Protein AF-A0A957WGX0-F1 (afdb_monomer)

pLDDT: mean 89.18, std 15.48, range [30.42, 98.88]

Secondary structure (DSSP, 8-state):
------B-TT--BHHHHHGGGGGGGGG-EEEEEEEEEEEEEEEEETTTEEEEEEEEEEEEEEEEE--S-EEEE-GGG-EEEEEEEEEEEEEEETTT--EEEEEEEEEEEEEETT----SEEEEEEEEEETTTEEEEEEEEEEEEESS--------S-B-TTSPBP--HHHHHHHHHHHHHHTTSTT---TT-TTHHHHHHTTT-EEEEEEEEEEETTTT-EEEE-HHHHHHSEEEEEEEEEEEEEEE-TTS-EEEEEEEEEEEEEEETTEEEEEEEEEEEEE-

Solvent-accessible surface area (backbone atoms only — not comparable to full-atom values): 15233 Å² total; per-residue (Å²): 136,81,84,83,80,72,53,57,103,80,76,49,58,57,75,74,60,41,66,77,46,56,80,58,38,74,66,51,43,43,33,44,20,78,71,49,24,41,40,40,37,66,41,86,36,98,83,83,47,67,45,79,47,74,47,61,22,24,39,40,39,43,28,41,85,54,52,82,72,46,79,44,80,57,68,94,78,38,61,35,37,33,29,32,34,34,36,41,36,42,31,25,35,62,95,76,62,48,81,74,47,55,39,40,38,36,42,32,40,55,44,64,82,81,69,98,78,62,82,50,45,44,31,35,42,37,42,43,39,85,90,43,41,37,39,34,22,22,41,35,28,37,75,44,79,24,67,77,87,80,67,87,44,69,42,65,37,22,40,90,81,73,44,76,53,75,54,60,95,77,40,46,66,59,53,57,49,48,66,60,34,80,76,45,98,87,54,58,46,69,60,28,52,48,52,53,59,58,59,67,47,62,73,47,49,42,62,32,20,39,37,40,43,30,21,23,86,56,85,35,46,68,51,62,40,76,66,39,62,72,62,47,19,67,79,44,45,38,41,39,37,37,44,29,42,32,29,42,84,86,68,52,76,49,50,36,41,37,39,47,33,43,37,33,30,41,42,96,78,29,35,36,33,27,39,42,36,36,52,24,36,61,111

Sequence (283 aa):
MSISQNVDRRGVSVISELDKFGPLAELAGKWVGTGNGWNVIAVPDANKTFNLEVHQFNETINVRMGATTVPNKGGPAGLQVTRALEYDLSVTQVGTGAGLHIENGMWLMIDDSGTPDSTETPIVRQSIVPHGNSVLLLGKAFIDAGPPKISKINTLPLDLKHQQITAAGYIQQYRDIAKRSVRKNGFPDVLNPNQTLVDALEGQTVTNTITLDVSTDNDGGIASIPFIDKHADVVSFASTFWIETVTDSQGSQKQQLQYSQLTLILFDNVFWPHVDVNTLVKQ

Radius of gyration: 20.18 Å; Cα contacts (8 Å, |Δi|>4): 682; chains: 1; bounding box: 63×49×51 Å

Foldseek 3Di:
DDDDQPDPPPRDRPVVLLVLLPLCSLVAFKWKFAQFKKKWFWDQDPVRATDTDIATKIKMKHKAWDASWDWDQPDVLGIKTKGKIKMKMWIAGHPPRHTDWIKIWIKIFICPPDDPDDLWTKIWTWMDTPQFKTKIWIDTKHKDFWDDDQDFDAQAKAFPVRHGDPDCSRCVNLVVVQVVQVPDDNGANSGTNSVSVVVVCPQKTWGMKMKDWIKCVVVMDMDGDPVCCVAWPFPMKIKIKIWTFIQHNVRDTFTKIKMKMWTWIDHPRMTGTMIMIGIITGD

Structure (mmCIF, N/CA/C/O backbone):
data_AF-A0A957WGX0-F1
#
_entry.id   AF-A0A957WGX0-F1
#
loop_
_atom_site.group_PDB
_atom_site.id
_atom_site.type_symbol
_atom_site.label_atom_id
_atom_site.label_alt_id
_atom_site.label_comp_id
_atom_site.label_asym_id
_atom_site.label_entity_id
_atom_site.label_seq_id
_atom_site.pdbx_PDB_ins_code
_atom_site.Cartn_x
_atom_site.Cartn_y
_atom_site.Cartn_z
_atom_site.occupancy
_atom_site.B_iso_or_equiv
_atom_site.auth_seq_id
_atom_site.auth_comp_id
_atom_site.auth_asym_id
_atom_site.auth_atom_id
_atom_site.pdbx_PDB_model_num
ATOM 1 N N . MET A 1 1 ? -29.996 26.313 13.201 1.00 31.94 1 MET A N 1
ATOM 2 C CA . MET A 1 1 ? -30.983 25.756 12.254 1.00 31.94 1 MET A CA 1
ATOM 3 C C . MET A 1 1 ? -30.313 24.637 11.477 1.00 31.94 1 MET A C 1
ATOM 5 O O . MET A 1 1 ? -29.279 24.886 10.883 1.00 31.94 1 MET A O 1
ATOM 9 N N . SER A 1 2 ? -30.912 23.447 11.567 1.00 30.42 2 SER A N 1
ATOM 10 C CA . SER A 1 2 ? -30.748 22.219 10.772 1.00 30.42 2 SER A CA 1
ATOM 11 C C . SER A 1 2 ? -29.346 21.637 10.531 1.00 30.42 2 SER A C 1
ATOM 13 O O . SER A 1 2 ? -28.649 22.003 9.593 1.00 30.42 2 SER A O 1
ATOM 15 N N . ILE A 1 3 ? -29.030 20.611 11.326 1.00 34.47 3 ILE A N 1
ATOM 16 C CA . ILE A 1 3 ? -28.081 19.533 11.016 1.00 34.47 3 ILE A CA 1
ATOM 17 C C . ILE A 1 3 ? -28.637 18.778 9.796 1.00 34.47 3 ILE A C 1
ATOM 19 O O . ILE A 1 3 ? -29.781 18.321 9.839 1.00 34.47 3 ILE A O 1
ATOM 23 N N . SER A 1 4 ? -27.885 18.681 8.697 1.00 34.38 4 SER A N 1
ATOM 24 C CA . SER A 1 4 ? -28.295 17.884 7.534 1.00 34.38 4 SER A CA 1
ATOM 25 C C . SER A 1 4 ? -28.296 16.402 7.910 1.00 34.38 4 SER A C 1
ATOM 27 O O . SER A 1 4 ? -27.251 15.837 8.230 1.00 34.38 4 SER A O 1
ATOM 29 N N . GLN A 1 5 ? -29.470 15.778 7.901 1.00 39.62 5 GLN A N 1
ATOM 30 C CA . GLN A 1 5 ? -29.610 14.348 8.146 1.00 39.62 5 GLN A CA 1
ATOM 31 C C . GLN A 1 5 ? -29.070 13.562 6.943 1.00 39.62 5 GLN A C 1
ATOM 33 O O . GLN A 1 5 ? -29.549 13.723 5.822 1.00 39.62 5 GLN A O 1
ATOM 38 N N . ASN A 1 6 ? -28.074 12.710 7.194 1.00 43.81 6 ASN A N 1
ATOM 39 C CA . ASN A 1 6 ? -27.542 11.731 6.247 1.00 43.81 6 ASN A CA 1
ATOM 40 C C . ASN A 1 6 ? -28.565 10.604 6.050 1.00 43.81 6 ASN A C 1
ATOM 42 O O . ASN A 1 6 ? -28.602 9.651 6.828 1.00 43.81 6 ASN A O 1
ATOM 46 N N . VAL A 1 7 ? -29.411 10.728 5.031 1.00 36.22 7 VAL A N 1
ATOM 47 C CA . VAL A 1 7 ? -30.411 9.719 4.668 1.00 36.22 7 VAL A CA 1
ATOM 48 C C . VAL A 1 7 ? -30.344 9.508 3.153 1.00 36.22 7 VAL A C 1
ATOM 50 O O . VAL A 1 7 ? -30.463 10.467 2.392 1.00 36.22 7 VAL A O 1
ATOM 53 N N . ASP A 1 8 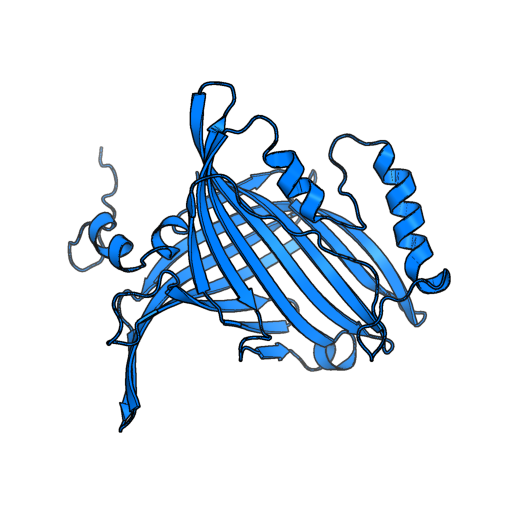? -30.126 8.264 2.705 1.00 47.03 8 ASP A N 1
ATOM 54 C CA . ASP A 1 8 ? -30.277 7.875 1.289 1.00 47.03 8 ASP A CA 1
ATOM 55 C C . ASP A 1 8 ? -31.735 8.122 0.843 1.00 47.03 8 ASP A C 1
ATOM 57 O O . ASP A 1 8 ? -32.651 8.183 1.665 1.00 47.03 8 ASP A O 1
ATOM 61 N N . ARG A 1 9 ? -31.982 8.192 -0.469 1.00 39.06 9 ARG A N 1
ATOM 62 C CA . ARG A 1 9 ? -33.273 8.354 -1.167 1.00 39.06 9 ARG A CA 1
ATOM 63 C C . ARG A 1 9 ? -34.407 7.420 -0.696 1.00 39.06 9 ARG A C 1
ATOM 65 O O . ARG A 1 9 ? -35.529 7.558 -1.171 1.00 39.06 9 ARG A O 1
ATOM 72 N N . ARG A 1 10 ? -34.135 6.475 0.209 1.00 48.44 10 ARG A N 1
ATOM 73 C CA . ARG A 1 10 ? -35.064 5.488 0.781 1.00 48.44 10 ARG A CA 1
ATOM 74 C C . ARG A 1 10 ? -35.376 5.676 2.272 1.00 48.44 10 ARG A C 1
ATOM 76 O O . ARG A 1 10 ? -36.102 4.859 2.824 1.00 48.44 10 ARG A O 1
ATOM 83 N N . GLY A 1 11 ? -34.880 6.721 2.937 1.00 36.72 11 GLY A N 1
ATOM 84 C CA . GLY A 1 11 ? -35.316 7.030 4.309 1.00 36.72 11 GLY A CA 1
ATOM 85 C C . GLY A 1 11 ? -34.631 6.227 5.427 1.00 36.72 11 GLY A C 1
ATOM 86 O O . GLY A 1 11 ? -35.077 6.288 6.568 1.00 36.72 11 GLY A O 1
ATOM 87 N N . VAL A 1 12 ? -33.571 5.468 5.125 1.00 45.25 12 VAL A N 1
ATOM 88 C CA . VAL A 1 12 ? -32.873 4.602 6.092 1.00 45.25 12 VAL A CA 1
ATOM 89 C C . VAL A 1 12 ? -31.652 5.322 6.674 1.00 45.25 12 VAL A C 1
ATOM 91 O O . VAL A 1 12 ? -30.877 5.936 5.939 1.00 45.25 12 VAL A O 1
ATOM 94 N N . SER A 1 13 ? -31.483 5.242 7.998 1.00 45.47 13 SER A N 1
ATOM 95 C CA . SER A 1 13 ? -30.284 5.710 8.704 1.00 45.47 13 SER A CA 1
ATOM 96 C C . SER A 1 13 ? -29.040 5.024 8.132 1.00 45.47 13 SER A C 1
ATOM 98 O O . SER A 1 13 ? -28.950 3.795 8.155 1.00 45.47 13 SER A O 1
ATOM 100 N N . VAL A 1 14 ? -28.071 5.815 7.659 1.00 50.47 14 VAL A N 1
ATOM 101 C CA . VAL A 1 14 ? -26.783 5.357 7.095 1.00 50.47 14 VAL A CA 1
ATOM 102 C C . VAL A 1 14 ? -26.050 4.360 8.007 1.00 50.47 14 VAL A C 1
ATOM 104 O O . VAL A 1 14 ? -25.378 3.460 7.512 1.00 50.47 14 VAL A O 1
ATOM 107 N N . ILE A 1 15 ? -26.255 4.457 9.323 1.00 52.50 15 ILE A N 1
ATOM 108 C CA . ILE A 1 15 ? -25.626 3.590 10.328 1.00 52.50 15 ILE A CA 1
ATOM 109 C C . ILE A 1 15 ? -26.131 2.134 10.225 1.00 52.50 15 ILE A C 1
ATOM 111 O O . ILE A 1 15 ? -25.374 1.222 10.500 1.00 52.50 15 ILE A O 1
ATOM 115 N N . SER A 1 16 ? -27.357 1.886 9.742 1.00 61.84 16 SER A N 1
ATOM 116 C CA . SER A 1 16 ? -27.918 0.518 9.634 1.00 61.84 16 SER A CA 1
ATOM 117 C C . SER A 1 16 ? -27.568 -0.239 8.343 1.00 61.84 16 SER A C 1
ATOM 119 O O . SER A 1 16 ? -27.762 -1.451 8.261 1.00 61.84 16 SER A O 1
ATOM 121 N N . GLU A 1 17 ? -27.070 0.454 7.314 1.00 75.56 17 GLU A N 1
ATOM 122 C CA . GLU A 1 17 ? -26.660 -0.175 6.048 1.00 75.56 17 GLU A CA 1
ATOM 123 C C . GLU A 1 17 ? -25.155 -0.457 6.000 1.00 75.56 17 GLU A C 1
ATOM 125 O O . GLU A 1 17 ? -24.743 -1.422 5.355 1.00 75.56 17 GLU A O 1
ATOM 130 N N . LEU A 1 18 ? -24.343 0.340 6.703 1.00 82.00 18 LEU A N 1
ATOM 131 C CA . LEU A 1 18 ? -22.891 0.169 6.748 1.00 82.00 18 LEU A CA 1
ATOM 132 C C . LEU A 1 18 ? -22.476 -1.120 7.480 1.00 82.00 18 LEU A C 1
ATOM 134 O O . LEU A 1 18 ? -21.527 -1.771 7.058 1.00 82.00 18 LEU A O 1
ATOM 138 N N . ASP A 1 19 ? -23.245 -1.558 8.481 1.00 81.56 19 ASP A N 1
ATOM 139 C CA . ASP A 1 19 ? -23.015 -2.820 9.206 1.00 81.56 19 ASP A CA 1
ATOM 140 C C . ASP A 1 19 ? -22.990 -4.048 8.278 1.00 81.56 19 ASP A C 1
ATOM 142 O O . ASP A 1 19 ? -22.371 -5.069 8.574 1.00 81.56 19 ASP A O 1
ATOM 146 N N . LYS A 1 20 ? -23.627 -3.954 7.103 1.00 82.50 20 LYS A N 1
ATOM 147 C CA . LYS A 1 20 ? -23.641 -5.030 6.102 1.00 82.50 20 LYS A CA 1
ATOM 148 C C . LYS A 1 20 ? -22.310 -5.193 5.371 1.00 82.50 20 LYS A C 1
ATOM 150 O O . LYS A 1 20 ? -22.170 -6.158 4.628 1.00 82.50 20 LYS A O 1
ATOM 155 N N . PHE A 1 21 ? -21.367 -4.264 5.526 1.00 88.06 21 PHE A N 1
ATOM 156 C CA . PHE A 1 21 ? -20.049 -4.299 4.885 1.00 88.06 21 PHE A CA 1
ATOM 157 C C . PHE A 1 21 ? -19.005 -5.063 5.711 1.00 88.06 21 PHE A C 1
ATOM 159 O O . PHE A 1 21 ? -17.835 -5.096 5.326 1.00 88.06 21 PHE A O 1
ATOM 166 N N . GLY A 1 22 ? -19.410 -5.680 6.829 1.00 87.31 22 GLY A N 1
ATOM 167 C CA . GLY A 1 22 ? -18.510 -6.470 7.665 1.00 87.31 22 GLY A CA 1
ATOM 168 C C . GLY A 1 22 ? -17.277 -5.653 8.078 1.00 87.31 22 GLY A C 1
ATOM 169 O O . GLY A 1 22 ? -17.414 -4.468 8.382 1.00 87.31 22 GLY A O 1
ATOM 170 N N . PRO A 1 23 ? -16.063 -6.228 8.034 1.00 90.19 23 PRO A N 1
ATOM 171 C CA . PRO A 1 23 ? -14.840 -5.502 8.380 1.00 90.19 23 PRO A CA 1
ATOM 172 C C . PRO A 1 23 ? -14.550 -4.261 7.514 1.00 90.19 23 PRO A C 1
ATOM 174 O O . PRO A 1 23 ? -13.867 -3.351 7.977 1.00 90.19 23 PRO A O 1
ATOM 177 N N . LEU A 1 24 ? -15.074 -4.175 6.280 1.00 92.50 24 LEU A N 1
ATOM 178 C CA . LEU A 1 24 ? -14.883 -2.982 5.441 1.00 92.50 24 LEU A CA 1
ATOM 179 C C . LEU A 1 24 ? -15.631 -1.759 5.982 1.00 92.50 24 LEU A C 1
ATOM 181 O O . LEU A 1 24 ? -15.242 -0.638 5.663 1.00 92.50 24 LEU A O 1
ATOM 185 N N . ALA A 1 25 ? -16.668 -1.949 6.804 1.00 92.44 25 ALA A N 1
ATOM 186 C CA . ALA A 1 25 ? -17.442 -0.861 7.399 1.00 92.44 25 ALA A CA 1
ATOM 187 C C . ALA A 1 25 ? -16.546 0.190 8.078 1.00 92.44 25 ALA A C 1
ATOM 189 O O . ALA A 1 25 ? -16.764 1.392 7.916 1.00 92.44 25 ALA A O 1
ATOM 190 N N . GLU A 1 26 ? -15.492 -0.254 8.769 1.00 93.94 26 GLU A N 1
ATOM 191 C CA . GLU A 1 26 ? -14.591 0.633 9.509 1.00 93.94 26 GLU A CA 1
ATOM 192 C C . GLU A 1 26 ? -13.732 1.529 8.614 1.00 93.94 26 GLU A C 1
ATOM 194 O O . GLU A 1 26 ? -13.335 2.621 9.035 1.00 93.94 26 GLU A O 1
ATOM 199 N N . LEU A 1 27 ? -13.511 1.135 7.355 1.00 96.75 27 LEU A N 1
ATOM 200 C CA . LEU A 1 27 ? -12.770 1.936 6.385 1.00 96.75 27 LEU A CA 1
ATOM 201 C C . LEU A 1 27 ? -13.550 3.192 5.959 1.00 96.75 27 LEU A C 1
ATOM 203 O O . LEU A 1 27 ? -12.939 4.176 5.542 1.00 96.75 27 LEU A O 1
ATOM 207 N N . ALA A 1 28 ? -14.883 3.194 6.073 1.00 96.44 28 ALA A N 1
ATOM 208 C CA . ALA A 1 28 ? -15.715 4.326 5.674 1.00 96.44 28 ALA A CA 1
ATOM 209 C C . ALA A 1 28 ? -15.414 5.585 6.503 1.00 96.44 28 ALA A C 1
ATOM 211 O O . ALA A 1 28 ? -15.320 5.538 7.732 1.00 96.44 28 ALA A O 1
ATOM 212 N N . GLY A 1 29 ? -15.316 6.732 5.832 1.00 97.25 29 GLY A N 1
ATOM 213 C CA . GLY A 1 29 ? -14.999 8.021 6.438 1.00 97.25 29 GLY A CA 1
ATOM 214 C C . GLY A 1 29 ? -13.871 8.750 5.715 1.00 97.25 29 GLY A C 1
ATOM 215 O O . GLY A 1 29 ? -13.469 8.390 4.609 1.00 97.25 29 GLY A O 1
ATOM 216 N N . LYS A 1 30 ? -13.373 9.811 6.350 1.00 98.50 30 LYS A N 1
ATOM 217 C CA . LYS A 1 30 ? -12.242 10.595 5.858 1.00 98.50 30 LYS A CA 1
ATOM 218 C C . LYS A 1 30 ? -11.005 10.287 6.691 1.00 98.50 30 LYS A C 1
ATOM 220 O O . LYS A 1 30 ? -11.029 10.450 7.909 1.00 98.50 30 LYS A O 1
ATOM 225 N N . TRP A 1 31 ? -9.924 9.916 6.023 1.00 98.75 31 TRP A N 1
ATOM 226 C CA . TRP A 1 31 ? -8.622 9.645 6.622 1.00 98.75 31 TRP A CA 1
ATOM 227 C C . TRP A 1 31 ? -7.626 10.695 6.161 1.00 98.75 31 TRP A C 1
ATOM 229 O O . TRP A 1 31 ? -7.556 11.003 4.971 1.00 98.75 31 TRP A O 1
ATOM 239 N N . VAL A 1 32 ? -6.868 11.263 7.097 1.00 98.62 32 VAL A N 1
ATOM 240 C CA . VAL A 1 32 ? -5.870 12.298 6.800 1.00 98.62 32 VAL A CA 1
ATOM 241 C C . VAL A 1 32 ? -4.531 11.909 7.413 1.00 98.62 32 VAL A C 1
ATOM 243 O O . VAL A 1 32 ? -4.450 11.638 8.611 1.00 98.62 32 VAL A O 1
ATOM 246 N N . GLY A 1 33 ? -3.486 11.898 6.588 1.00 97.44 33 GLY A N 1
ATOM 247 C CA . GLY A 1 33 ? -2.091 11.755 6.998 1.00 97.44 33 GLY A CA 1
ATOM 248 C C . GLY A 1 33 ? -1.319 13.024 6.651 1.00 97.44 33 GLY A C 1
ATOM 249 O O . GLY A 1 33 ? -1.294 13.436 5.492 1.00 97.44 33 GLY A O 1
ATOM 250 N N . THR A 1 34 ? -0.674 13.642 7.641 1.00 95.31 34 THR A N 1
ATOM 251 C CA . THR A 1 34 ? 0.076 14.894 7.458 1.00 95.31 34 THR A CA 1
ATOM 252 C C . THR A 1 34 ? 1.531 14.671 7.841 1.00 95.31 34 THR A C 1
ATOM 254 O O . THR A 1 34 ? 1.850 14.583 9.022 1.00 95.31 34 THR A O 1
ATOM 257 N N . GLY A 1 35 ? 2.411 14.569 6.845 1.00 92.44 35 GLY A N 1
ATOM 258 C CA . GLY A 1 35 ? 3.847 14.366 7.040 1.00 92.44 35 GLY A CA 1
ATOM 259 C C . GLY A 1 35 ? 4.245 12.966 7.514 1.00 92.44 35 GLY A C 1
ATOM 260 O O . GLY A 1 35 ? 5.393 12.774 7.898 1.00 92.44 35 GLY A O 1
ATOM 261 N N . ASN A 1 36 ? 3.341 11.988 7.483 1.00 93.50 36 ASN A N 1
ATOM 262 C CA . ASN A 1 36 ? 3.639 10.610 7.896 1.00 93.50 36 ASN A CA 1
ATOM 263 C C . ASN A 1 36 ? 3.881 9.666 6.708 1.00 93.50 36 ASN A C 1
ATOM 265 O O . ASN A 1 36 ? 4.375 8.560 6.911 1.00 93.50 36 ASN A O 1
ATOM 269 N N . GLY A 1 37 ? 3.520 10.092 5.493 1.00 96.25 37 GLY A N 1
ATOM 270 C CA . GLY A 1 37 ? 3.610 9.278 4.289 1.00 96.25 37 GLY A CA 1
ATOM 271 C C . GLY A 1 37 ? 5.007 9.299 3.688 1.00 96.25 37 GLY A C 1
ATOM 272 O O . GLY A 1 37 ? 5.615 10.370 3.588 1.00 96.25 37 GLY A O 1
ATOM 273 N N . TRP A 1 38 ? 5.491 8.131 3.272 1.00 95.88 38 TRP A N 1
ATOM 274 C CA . TRP A 1 38 ? 6.784 7.954 2.622 1.00 95.88 38 TRP A CA 1
ATOM 275 C C . TRP A 1 38 ? 6.684 7.054 1.399 1.00 95.88 38 TRP A C 1
ATOM 277 O O . TRP A 1 38 ? 6.098 5.979 1.455 1.00 95.88 38 TRP A O 1
ATOM 287 N N . ASN A 1 39 ? 7.322 7.506 0.325 1.00 95.06 39 ASN A N 1
ATOM 288 C CA . ASN A 1 39 ? 7.471 6.816 -0.949 1.00 95.06 39 ASN A CA 1
ATOM 289 C C . ASN A 1 39 ? 8.960 6.528 -1.164 1.00 95.06 39 ASN A C 1
ATOM 291 O O . ASN A 1 39 ? 9.784 7.435 -1.011 1.00 95.06 39 ASN A O 1
ATOM 295 N N . VAL A 1 40 ? 9.313 5.286 -1.496 1.00 96.81 40 VAL A N 1
ATOM 296 C CA . VAL A 1 40 ? 10.656 4.889 -1.942 1.00 96.81 40 VAL A CA 1
ATOM 297 C C . VAL A 1 40 ? 10.528 4.239 -3.311 1.00 96.81 40 VAL A C 1
ATOM 299 O O . VAL A 1 40 ? 9.889 3.192 -3.438 1.00 96.81 40 VAL A O 1
ATOM 302 N N . ILE A 1 41 ? 11.138 4.844 -4.329 1.00 96.19 41 ILE A N 1
ATOM 303 C CA . ILE A 1 41 ? 11.010 4.408 -5.721 1.00 96.19 41 ILE A CA 1
ATOM 304 C C . ILE A 1 41 ? 12.340 4.512 -6.466 1.00 96.19 41 ILE A C 1
ATOM 306 O O . ILE A 1 41 ? 13.057 5.502 -6.353 1.00 96.19 41 ILE A O 1
ATOM 310 N N . ALA A 1 42 ? 12.664 3.498 -7.263 1.00 96.19 42 ALA A N 1
ATOM 311 C CA . ALA A 1 42 ? 13.679 3.609 -8.302 1.00 96.19 42 ALA A CA 1
ATOM 312 C C . ALA A 1 42 ? 12.986 3.912 -9.635 1.00 96.19 42 ALA A C 1
ATOM 314 O O . ALA A 1 42 ? 12.176 3.112 -10.099 1.00 96.19 42 ALA A O 1
ATOM 315 N N . VAL A 1 43 ? 13.302 5.053 -10.248 1.00 94.38 43 VAL A N 1
ATOM 316 C CA . VAL A 1 43 ? 12.753 5.444 -11.554 1.00 94.38 43 VAL A CA 1
ATOM 317 C C . VAL A 1 43 ? 13.788 5.235 -12.664 1.00 94.38 43 VAL A C 1
ATOM 319 O O . VAL A 1 43 ? 14.974 5.485 -12.422 1.00 94.38 43 VAL A O 1
ATOM 322 N N . PRO A 1 44 ? 13.383 4.806 -13.875 1.00 91.62 44 PRO A N 1
ATOM 323 C CA . PRO A 1 44 ? 14.291 4.705 -15.014 1.00 91.62 44 PRO A CA 1
ATOM 324 C C . PRO A 1 44 ? 14.933 6.055 -15.353 1.00 91.62 44 PRO A C 1
ATOM 326 O O . PRO A 1 44 ? 14.259 7.085 -15.386 1.00 91.62 44 PRO A O 1
ATOM 329 N N . ASP A 1 45 ? 16.230 6.046 -15.655 1.00 87.81 45 ASP A N 1
ATOM 330 C CA . ASP A 1 45 ? 16.985 7.221 -16.098 1.00 87.81 45 ASP A CA 1
ATOM 331 C C . ASP A 1 45 ? 17.425 7.077 -17.568 1.00 87.81 45 ASP A C 1
ATOM 333 O O . ASP A 1 45 ? 17.619 5.973 -18.085 1.00 87.81 45 ASP A O 1
ATOM 337 N N . ALA A 1 46 ? 17.623 8.204 -18.256 1.00 78.06 46 ALA A N 1
ATOM 338 C CA . ALA A 1 46 ? 17.901 8.282 -19.693 1.00 78.06 46 ALA A CA 1
ATOM 339 C C . ALA A 1 46 ? 19.148 7.490 -20.136 1.00 78.06 46 ALA A C 1
ATOM 341 O O . ALA A 1 46 ? 19.266 7.116 -21.303 1.00 78.06 46 ALA A O 1
ATOM 342 N N . ASN A 1 47 ? 20.068 7.202 -19.211 1.00 77.38 47 ASN A N 1
ATOM 343 C CA . ASN A 1 47 ? 21.298 6.454 -19.464 1.00 77.38 47 ASN A CA 1
ATOM 344 C C . ASN A 1 47 ? 21.174 4.937 -19.211 1.00 77.38 47 ASN A C 1
ATOM 346 O O . ASN A 1 47 ? 22.202 4.271 -19.084 1.00 77.38 47 ASN A O 1
ATOM 350 N N . LYS A 1 48 ? 19.948 4.382 -19.153 1.00 65.75 48 LYS A N 1
ATOM 351 C CA . LYS A 1 48 ? 19.678 2.976 -18.761 1.00 65.75 48 LYS A CA 1
ATOM 352 C C . LYS A 1 48 ? 20.218 2.645 -17.367 1.00 65.75 48 LYS A C 1
ATOM 354 O O . LYS A 1 48 ? 20.793 1.588 -17.107 1.00 65.75 48 LYS A O 1
ATOM 359 N N . THR A 1 49 ? 20.113 3.641 -16.501 1.00 84.50 49 THR A N 1
ATOM 360 C CA . THR A 1 49 ? 20.369 3.572 -15.067 1.00 84.50 49 THR A CA 1
ATOM 361 C C . THR A 1 49 ? 19.043 3.796 -14.346 1.00 84.50 49 THR A C 1
ATOM 363 O O . THR A 1 49 ? 17.981 3.824 -14.964 1.00 84.50 49 THR A O 1
ATOM 366 N N . PHE A 1 50 ? 19.094 3.978 -13.032 1.00 94.44 50 PHE A N 1
ATOM 367 C CA . PHE A 1 50 ? 17.940 4.374 -12.241 1.00 94.44 50 PHE A CA 1
ATOM 368 C C . PHE A 1 50 ? 18.314 5.539 -11.331 1.00 94.44 50 PHE A C 1
ATOM 370 O O . PHE A 1 50 ? 19.482 5.690 -10.959 1.00 94.44 50 PHE A O 1
ATOM 377 N N . ASN A 1 51 ? 17.314 6.312 -10.929 1.00 94.25 51 ASN A N 1
ATOM 378 C CA . ASN A 1 51 ? 17.422 7.281 -9.849 1.00 94.25 51 ASN A CA 1
ATOM 379 C C . ASN A 1 51 ? 16.564 6.804 -8.680 1.00 94.25 51 ASN A C 1
ATOM 381 O O . ASN A 1 51 ? 15.380 6.527 -8.850 1.00 94.25 51 ASN A O 1
ATOM 385 N N . LEU A 1 52 ? 17.170 6.673 -7.500 1.00 95.06 52 LEU A N 1
ATOM 386 C CA . LEU A 1 52 ? 16.440 6.379 -6.275 1.00 95.06 52 LEU A CA 1
ATOM 387 C C . LEU A 1 52 ? 15.873 7.674 -5.703 1.00 95.06 52 LEU A C 1
ATOM 389 O O . LEU A 1 52 ? 16.621 8.563 -5.283 1.00 95.06 52 LEU A O 1
ATOM 393 N N . GLU A 1 53 ? 14.555 7.744 -5.632 1.00 93.75 53 GLU A N 1
ATOM 394 C CA . GLU A 1 53 ? 13.823 8.852 -5.052 1.00 93.75 53 GLU A CA 1
ATOM 395 C C . GLU A 1 53 ? 13.154 8.422 -3.745 1.00 93.75 53 GLU A C 1
ATOM 397 O O . GLU A 1 53 ? 12.674 7.295 -3.601 1.00 93.75 53 GLU A O 1
ATOM 402 N N . VAL A 1 54 ? 13.170 9.328 -2.764 1.00 93.50 54 VAL A N 1
ATOM 403 C CA . VAL A 1 54 ? 12.523 9.137 -1.464 1.00 93.50 54 VAL A CA 1
ATOM 404 C C . VAL A 1 54 ? 11.771 10.408 -1.117 1.00 93.50 54 VAL A C 1
ATOM 406 O O . VAL A 1 54 ? 12.395 11.446 -0.875 1.00 93.50 54 VAL A O 1
ATOM 409 N N . HIS A 1 55 ? 10.444 10.328 -1.088 1.00 91.94 55 HIS A N 1
ATOM 410 C CA . HIS A 1 55 ? 9.577 11.493 -0.922 1.00 91.94 55 HIS A CA 1
ATOM 411 C C . HIS A 1 55 ? 8.688 11.350 0.304 1.00 91.94 55 HIS A C 1
ATOM 413 O O . HIS A 1 55 ? 8.082 10.306 0.523 1.00 91.94 55 HIS A O 1
ATOM 419 N N . GLN A 1 56 ? 8.589 12.430 1.076 1.00 93.94 56 GLN A N 1
ATOM 420 C CA . GLN A 1 56 ? 7.600 12.565 2.139 1.00 93.94 56 GLN A CA 1
ATOM 421 C C . GLN A 1 56 ? 6.346 13.239 1.582 1.00 93.94 56 GLN A C 1
ATOM 423 O O . GLN A 1 56 ? 6.453 14.223 0.838 1.00 93.94 56 GLN A O 1
ATOM 428 N N . PHE A 1 57 ? 5.167 12.775 1.983 1.00 96.12 57 PHE A N 1
ATOM 429 C CA . PHE A 1 57 ? 3.907 13.311 1.478 1.00 96.12 57 PHE A CA 1
ATOM 430 C C . PHE A 1 57 ? 2.817 13.454 2.549 1.00 96.12 57 PHE A C 1
ATOM 432 O O . PHE A 1 57 ? 2.857 12.844 3.620 1.00 96.12 57 PHE A O 1
ATOM 439 N N . ASN A 1 58 ? 1.835 14.304 2.242 1.00 97.94 58 ASN A N 1
ATOM 440 C CA . ASN A 1 58 ? 0.535 14.328 2.905 1.00 97.94 58 ASN A CA 1
ATOM 441 C C . ASN A 1 58 ? -0.476 13.581 2.043 1.00 97.94 58 ASN A C 1
ATOM 443 O O . ASN A 1 58 ? -0.395 13.623 0.815 1.00 97.94 58 ASN A O 1
ATOM 447 N N . GLU A 1 59 ? -1.476 12.988 2.676 1.00 98.38 59 GLU A N 1
ATOM 448 C CA . GLU A 1 59 ? -2.506 12.220 1.996 1.00 98.38 59 GLU A CA 1
ATOM 449 C C . GLU A 1 59 ? -3.877 12.456 2.621 1.00 98.38 59 GLU A C 1
ATOM 451 O O . GLU A 1 59 ? -4.023 12.646 3.831 1.00 98.38 59 GLU A O 1
ATOM 456 N N . THR A 1 60 ? -4.901 12.444 1.779 1.00 98.69 60 THR A N 1
ATOM 457 C CA . THR A 1 60 ? -6.296 12.355 2.204 1.00 98.69 60 THR A CA 1
ATOM 458 C C . THR A 1 60 ? -6.960 11.237 1.428 1.00 98.69 60 THR A C 1
ATOM 460 O O . THR A 1 60 ? -6.859 11.225 0.205 1.00 98.69 60 THR A O 1
ATOM 463 N N . ILE A 1 61 ? -7.655 10.347 2.134 1.00 98.75 61 ILE A N 1
ATOM 464 C CA . ILE A 1 61 ? -8.471 9.276 1.559 1.00 98.75 61 ILE A CA 1
ATOM 465 C C . ILE A 1 61 ? -9.912 9.510 2.009 1.00 98.75 61 ILE A C 1
ATOM 467 O O . ILE A 1 61 ? -10.191 9.562 3.209 1.00 98.75 61 ILE A O 1
ATOM 471 N N . ASN A 1 62 ? -10.832 9.656 1.062 1.00 98.62 62 ASN A N 1
ATOM 472 C CA . ASN A 1 62 ? -12.262 9.711 1.336 1.00 98.62 62 ASN A CA 1
ATOM 473 C C . ASN A 1 62 ? -12.883 8.384 0.929 1.00 98.62 62 ASN A C 1
ATOM 475 O O . ASN A 1 62 ? -12.772 7.983 -0.224 1.00 98.62 62 ASN A O 1
ATOM 479 N N . VAL A 1 63 ? -13.565 7.727 1.861 1.00 98.31 63 VAL A N 1
ATOM 480 C CA . VAL A 1 63 ? -14.246 6.452 1.636 1.00 98.31 63 VAL A CA 1
ATOM 481 C C . VAL A 1 63 ? -15.718 6.628 1.966 1.00 98.31 63 VAL A C 1
ATOM 483 O O . VAL A 1 63 ? -16.082 7.042 3.068 1.00 98.31 63 VAL A O 1
ATOM 486 N N . ARG A 1 64 ? -16.583 6.320 1.006 1.00 95.31 64 ARG A N 1
ATOM 487 C CA . ARG A 1 64 ? -18.035 6.476 1.124 1.00 95.31 64 ARG A CA 1
ATOM 488 C C . ARG A 1 64 ? -18.739 5.202 0.695 1.00 95.31 64 ARG A C 1
ATOM 490 O O . ARG A 1 64 ? -18.227 4.429 -0.111 1.00 95.31 64 ARG A O 1
ATOM 497 N N . MET A 1 65 ? -19.945 4.999 1.211 1.00 91.81 65 MET A N 1
ATOM 498 C CA . MET A 1 65 ? -20.785 3.910 0.728 1.00 91.81 65 MET A CA 1
ATOM 499 C C . MET A 1 65 ? -21.096 4.112 -0.755 1.00 91.81 65 MET A C 1
ATOM 501 O O . MET A 1 65 ? -21.570 5.177 -1.149 1.00 91.81 65 MET A O 1
ATOM 505 N N . GLY A 1 66 ? -20.835 3.076 -1.546 1.00 89.19 66 GLY A N 1
ATOM 506 C CA . GLY A 1 66 ? -21.321 2.937 -2.909 1.00 89.19 66 GLY A CA 1
ATOM 507 C C . GLY A 1 66 ? -22.557 2.039 -2.924 1.00 89.19 66 GLY A C 1
ATOM 508 O O . GLY A 1 66 ? -23.561 2.304 -2.258 1.00 89.19 66 GLY A O 1
ATOM 509 N N . ALA A 1 67 ? -22.494 0.947 -3.681 1.00 84.00 67 ALA A N 1
ATOM 510 C CA . ALA A 1 67 ? -23.603 0.009 -3.810 1.00 84.00 67 ALA A CA 1
ATOM 511 C C . ALA A 1 67 ? -23.667 -0.991 -2.639 1.00 84.00 67 ALA A C 1
ATOM 513 O O . ALA A 1 67 ? -22.694 -1.673 -2.337 1.00 84.00 67 ALA A O 1
ATOM 514 N N . THR A 1 68 ? -24.833 -1.139 -2.006 1.00 79.38 68 THR A N 1
ATOM 515 C CA . THR A 1 68 ? -25.000 -2.005 -0.820 1.00 79.38 68 THR A CA 1
ATOM 516 C C . THR A 1 68 ? -25.371 -3.456 -1.140 1.00 79.38 68 THR A C 1
ATOM 518 O O . THR A 1 68 ? -25.331 -4.310 -0.257 1.00 79.38 68 THR A O 1
ATOM 521 N N . THR A 1 69 ? -25.777 -3.761 -2.375 1.00 83.94 69 THR A N 1
ATOM 522 C CA . THR A 1 69 ? -26.093 -5.120 -2.850 1.00 83.94 69 THR A CA 1
ATOM 523 C C . THR A 1 69 ? -26.055 -5.135 -4.375 1.00 83.94 69 THR A C 1
ATOM 525 O O . THR A 1 69 ? -26.956 -4.599 -5.022 1.00 83.94 69 THR A O 1
ATOM 528 N N . VAL A 1 70 ? -25.032 -5.757 -4.957 1.00 86.38 70 VAL A N 1
ATOM 529 C CA . VAL A 1 70 ? -24.889 -5.922 -6.408 1.00 86.38 70 VAL A CA 1
ATOM 530 C C . VAL A 1 70 ? -24.826 -7.418 -6.735 1.00 86.38 70 VAL A C 1
ATOM 532 O O . VAL A 1 70 ? -23.841 -8.075 -6.407 1.00 86.38 70 VAL A O 1
ATOM 535 N N . PRO A 1 71 ? -25.886 -7.993 -7.329 1.00 88.06 71 PRO A N 1
ATOM 536 C CA . PRO A 1 71 ? -25.935 -9.418 -7.635 1.00 88.06 71 PRO A CA 1
ATOM 537 C C . PRO A 1 71 ? -25.175 -9.765 -8.926 1.00 88.06 71 PRO A C 1
ATOM 539 O O . 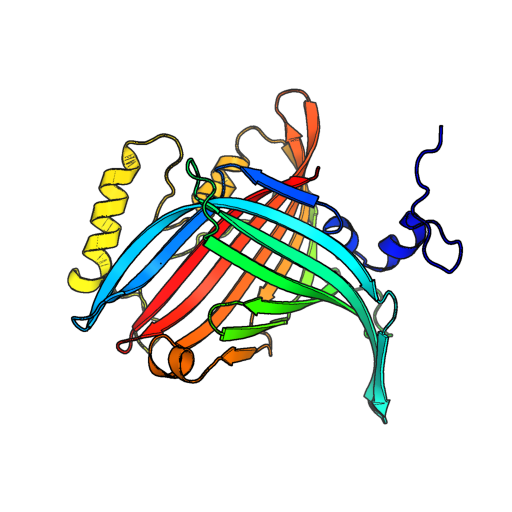PRO A 1 71 ? -25.559 -9.330 -10.013 1.00 88.06 71 PRO A O 1
ATOM 542 N N . ASN A 1 72 ? -24.182 -10.644 -8.820 1.00 86.81 72 ASN A N 1
ATOM 543 C CA . ASN A 1 72 ? -23.509 -11.320 -9.927 1.00 86.81 72 ASN A CA 1
ATOM 544 C C . ASN A 1 72 ? -24.201 -12.663 -10.209 1.00 86.81 72 ASN A C 1
ATOM 546 O O . ASN A 1 72 ? -24.264 -13.538 -9.345 1.00 86.81 72 ASN A O 1
ATOM 550 N N . LYS A 1 73 ? -24.732 -12.839 -11.425 1.00 87.06 73 LYS A N 1
ATOM 551 C CA . LYS A 1 73 ? -25.453 -14.058 -11.835 1.00 87.06 73 LYS A CA 1
ATOM 552 C C . LYS A 1 73 ? -24.559 -14.943 -12.704 1.00 87.06 73 LYS A C 1
ATOM 554 O O . LYS A 1 73 ? -24.313 -14.606 -13.858 1.00 87.06 73 LYS A O 1
ATOM 559 N N . GLY A 1 74 ? -24.137 -16.088 -12.169 1.00 84.38 74 GLY A N 1
ATOM 560 C CA . GLY A 1 74 ? -23.243 -17.045 -12.837 1.00 84.38 74 GLY A CA 1
ATOM 561 C C . GLY A 1 74 ? -23.948 -18.220 -13.528 1.00 84.38 74 GLY A C 1
ATOM 562 O O . GLY A 1 74 ? -23.311 -19.222 -13.847 1.00 84.38 74 GLY A O 1
ATOM 563 N N . GLY A 1 75 ? -25.270 -18.156 -13.719 1.00 84.62 75 GLY A N 1
ATOM 564 C CA . GLY A 1 75 ? -26.044 -19.282 -14.252 1.00 84.62 75 GLY A CA 1
ATOM 565 C C . GLY A 1 75 ? -26.007 -20.481 -13.288 1.00 84.62 75 GLY A C 1
ATOM 566 O O . GLY A 1 75 ? -26.397 -20.309 -12.133 1.00 84.62 75 GLY A O 1
ATOM 567 N N . PRO A 1 76 ? -25.539 -21.677 -13.707 1.00 85.44 76 PRO A N 1
ATOM 568 C CA . PRO A 1 76 ? -25.423 -22.842 -12.822 1.00 85.44 76 PRO A CA 1
ATOM 569 C C . PRO A 1 76 ? -24.525 -22.629 -11.595 1.00 85.44 76 PRO A C 1
ATOM 571 O O . PRO A 1 76 ? -24.720 -23.307 -10.593 1.00 85.44 76 PRO A O 1
ATOM 574 N N . ALA A 1 77 ? -23.573 -21.688 -11.657 1.00 80.50 77 ALA A N 1
ATOM 575 C CA . ALA A 1 77 ? -22.697 -21.342 -10.533 1.00 80.50 77 ALA A CA 1
ATOM 576 C C . ALA A 1 77 ? -23.411 -20.550 -9.419 1.00 80.50 77 ALA A C 1
ATOM 578 O O . ALA A 1 77 ? -22.836 -20.318 -8.361 1.00 80.50 77 ALA A O 1
ATOM 579 N N . GLY A 1 78 ? -24.666 -20.144 -9.639 1.00 82.81 78 GLY A N 1
ATOM 580 C CA . GLY A 1 78 ? -25.484 -19.474 -8.637 1.00 82.81 78 GLY A CA 1
ATOM 581 C C . GLY A 1 78 ? -25.311 -17.955 -8.605 1.00 82.81 78 GLY A C 1
ATOM 582 O O . GLY A 1 78 ? -25.084 -17.303 -9.632 1.00 82.81 78 GLY A O 1
ATOM 583 N N . LEU A 1 79 ? -25.527 -17.397 -7.415 1.00 84.62 79 LEU A N 1
ATOM 584 C CA . LEU A 1 79 ? -25.548 -15.969 -7.130 1.00 84.62 79 LEU A CA 1
ATOM 585 C C . LEU A 1 79 ? -24.394 -15.621 -6.188 1.00 84.62 79 LEU A C 1
ATOM 587 O O . LEU A 1 79 ? -24.290 -16.183 -5.101 1.00 84.62 79 LEU A O 1
ATOM 591 N N . GLN A 1 80 ? -23.606 -14.630 -6.582 1.00 86.69 80 GLN A N 1
ATOM 592 C CA . GLN A 1 80 ? -22.674 -13.936 -5.701 1.00 86.69 80 GLN A CA 1
ATOM 593 C C . GLN A 1 80 ? -23.192 -12.515 -5.491 1.00 86.69 80 GLN A C 1
ATOM 595 O O . GLN A 1 80 ? -23.722 -11.900 -6.417 1.00 86.69 80 GLN A O 1
ATOM 600 N N . VAL A 1 81 ? -23.064 -11.984 -4.282 1.00 87.81 81 VAL A N 1
ATOM 601 C CA . VAL A 1 81 ? -23.428 -10.598 -3.982 1.00 87.81 81 VAL A CA 1
ATOM 602 C C . VAL A 1 81 ? -22.165 -9.822 -3.665 1.00 87.81 81 VAL A C 1
ATOM 604 O O . VAL A 1 81 ? -21.325 -10.280 -2.901 1.00 87.81 81 VAL A O 1
ATOM 607 N N . THR A 1 82 ? -22.035 -8.623 -4.221 1.00 90.75 82 THR A N 1
ATOM 608 C CA . THR A 1 82 ? -20.969 -7.699 -3.839 1.00 90.75 82 THR A CA 1
ATOM 609 C C . THR A 1 82 ? -21.542 -6.462 -3.161 1.00 90.75 82 THR A C 1
ATOM 611 O O . THR A 1 82 ? -22.674 -6.038 -3.422 1.00 90.75 82 THR A O 1
ATOM 614 N N . ARG A 1 83 ? -20.760 -5.891 -2.247 1.00 91.62 83 ARG A N 1
ATOM 615 C CA . ARG A 1 83 ? -21.038 -4.600 -1.604 1.00 91.62 83 ARG A CA 1
ATOM 616 C C . ARG A 1 83 ? -19.826 -3.707 -1.805 1.00 91.62 83 ARG A C 1
ATOM 618 O O . ARG A 1 83 ? -18.717 -4.168 -1.573 1.00 91.62 83 ARG A O 1
ATOM 625 N N . ALA A 1 84 ? -20.022 -2.472 -2.249 1.00 93.50 84 ALA A N 1
ATOM 626 C CA . ALA A 1 84 ? -18.953 -1.582 -2.685 1.00 93.50 84 ALA A CA 1
ATOM 627 C C . ALA A 1 84 ? -18.839 -0.336 -1.798 1.00 93.50 84 ALA A C 1
ATOM 629 O O . ALA A 1 84 ? -19.810 0.408 -1.634 1.00 93.50 84 ALA A O 1
ATOM 630 N N . LEU A 1 85 ? -17.646 -0.090 -1.263 1.00 96.31 85 LEU A N 1
ATOM 631 C CA . LEU A 1 85 ? -17.229 1.227 -0.792 1.00 96.31 85 LEU A CA 1
ATOM 632 C C . LEU A 1 85 ? -16.470 1.915 -1.920 1.00 96.31 85 LEU A C 1
ATOM 634 O O . LEU A 1 85 ? -15.526 1.350 -2.462 1.00 96.31 85 LEU A O 1
ATOM 638 N N . GLU A 1 86 ? -16.867 3.130 -2.265 1.00 98.00 86 GLU A N 1
ATOM 639 C CA . GLU A 1 86 ? -16.111 3.973 -3.187 1.00 98.00 86 GLU A CA 1
ATOM 640 C C . GLU A 1 86 ? -15.039 4.733 -2.418 1.00 98.00 86 GLU A C 1
ATOM 642 O O . GLU A 1 86 ? -15.299 5.207 -1.308 1.00 98.00 86 GLU A O 1
ATOM 647 N N . TYR A 1 87 ? -13.873 4.920 -3.030 1.00 98.44 87 TYR A N 1
ATOM 648 C CA . TYR A 1 87 ? -12.877 5.837 -2.501 1.00 98.44 87 TYR A CA 1
ATOM 649 C C . TYR A 1 87 ? -12.253 6.728 -3.568 1.00 98.44 87 TYR A C 1
ATOM 651 O O . TYR A 1 87 ? -12.186 6.390 -4.752 1.00 98.44 87 TYR A O 1
ATOM 659 N N . ASP A 1 88 ? -11.765 7.866 -3.099 1.00 98.25 88 ASP A N 1
ATOM 660 C CA . ASP A 1 88 ? -10.810 8.724 -3.782 1.00 98.25 88 ASP A CA 1
ATOM 661 C C . ASP A 1 88 ? -9.698 9.094 -2.802 1.00 98.25 88 ASP A C 1
ATOM 663 O O . ASP A 1 88 ? -9.934 9.228 -1.598 1.00 98.25 88 ASP A O 1
ATOM 667 N N . LEU A 1 89 ? -8.480 9.228 -3.312 1.00 97.62 89 LEU A N 1
ATOM 668 C CA . LEU A 1 89 ? -7.344 9.721 -2.557 1.00 97.62 89 LEU A CA 1
ATOM 669 C C . LEU A 1 89 ? -6.581 10.783 -3.337 1.00 97.62 89 LEU A C 1
ATOM 671 O O . LEU A 1 89 ? -6.567 10.811 -4.570 1.00 97.62 89 LEU A O 1
ATOM 675 N N . SER A 1 90 ? -5.926 11.657 -2.586 1.00 97.94 90 SER A N 1
ATOM 676 C CA . SER A 1 90 ? -5.020 12.670 -3.113 1.00 97.94 90 SER A CA 1
ATOM 677 C C . SER A 1 90 ? -3.761 12.733 -2.268 1.00 97.94 90 SER A C 1
ATOM 679 O O . SER A 1 90 ? -3.849 12.803 -1.038 1.00 97.94 90 SER A O 1
ATOM 681 N N . VAL A 1 91 ? -2.615 12.805 -2.935 1.00 97.94 91 VAL A N 1
ATOM 682 C CA . VAL A 1 91 ? -1.294 12.932 -2.325 1.00 97.94 91 VAL A CA 1
ATOM 683 C C . VAL A 1 91 ? -0.698 14.282 -2.700 1.00 97.94 91 VAL A C 1
ATOM 685 O O . VAL A 1 91 ? -0.715 14.686 -3.866 1.00 97.94 91 VAL A O 1
ATOM 688 N N . THR A 1 92 ? -0.149 14.986 -1.714 1.00 97.31 92 THR A N 1
ATOM 689 C CA . THR A 1 92 ? 0.507 16.284 -1.910 1.00 97.31 92 THR A CA 1
ATOM 690 C C . THR A 1 92 ? 1.880 16.319 -1.262 1.00 97.31 92 THR A C 1
ATOM 692 O O . THR A 1 92 ? 2.138 15.661 -0.254 1.00 97.31 92 THR A O 1
ATOM 695 N N . GLN A 1 93 ? 2.773 17.119 -1.830 1.00 93.62 93 GLN A N 1
ATOM 696 C CA . GLN A 1 93 ? 4.115 17.310 -1.309 1.00 93.62 93 GLN A CA 1
ATOM 697 C C . GLN A 1 93 ? 4.082 18.077 0.020 1.00 93.62 93 GLN A C 1
ATOM 699 O O . GLN A 1 93 ? 3.437 19.125 0.140 1.00 93.62 93 GLN A O 1
ATOM 704 N N . VAL A 1 94 ? 4.833 17.592 1.013 1.00 92.56 94 VAL A N 1
ATOM 705 C CA . VAL A 1 94 ? 5.014 18.306 2.285 1.00 92.56 94 VAL A CA 1
ATOM 706 C C . VAL A 1 94 ? 5.682 19.665 2.040 1.00 92.56 94 VAL A C 1
ATOM 708 O O . VAL A 1 94 ? 6.639 19.789 1.280 1.00 92.56 94 VAL A O 1
ATOM 711 N N . GLY A 1 95 ? 5.176 20.710 2.696 1.00 90.50 95 GLY A N 1
ATOM 712 C CA . GLY A 1 95 ? 5.719 22.070 2.634 1.00 90.50 95 GLY A CA 1
ATOM 713 C C . GLY A 1 95 ? 5.184 22.918 1.477 1.00 90.50 95 GLY A C 1
ATOM 714 O O . GLY A 1 95 ? 4.799 24.059 1.714 1.00 90.50 95 GLY A O 1
ATOM 715 N N . THR A 1 96 ? 5.118 22.383 0.253 1.00 92.94 96 THR A N 1
ATOM 716 C CA . THR A 1 96 ? 4.623 23.136 -0.920 1.00 92.94 96 THR A CA 1
ATOM 717 C C . THR A 1 96 ? 3.126 22.944 -1.168 1.00 92.94 96 THR A C 1
ATOM 719 O O . THR A 1 96 ? 2.488 23.833 -1.727 1.00 92.94 96 THR A O 1
ATOM 722 N N . GLY A 1 97 ? 2.562 21.794 -0.779 1.00 92.62 97 GLY A N 1
ATOM 723 C CA . GLY A 1 97 ? 1.180 21.422 -1.089 1.00 92.62 97 GLY A CA 1
ATOM 724 C C . GLY A 1 97 ? 0.938 21.093 -2.567 1.00 92.62 97 GLY A C 1
ATOM 725 O O . GLY A 1 97 ? -0.214 20.945 -2.970 1.00 92.62 97 GLY A O 1
ATOM 726 N N . ALA A 1 98 ? 1.992 20.982 -3.385 1.00 94.81 98 ALA A N 1
ATOM 727 C CA . ALA A 1 98 ? 1.862 20.599 -4.787 1.00 94.81 98 ALA A CA 1
ATOM 728 C C . ALA A 1 98 ? 1.278 19.182 -4.907 1.00 94.81 98 ALA A C 1
ATOM 730 O O . ALA A 1 98 ? 1.676 18.284 -4.166 1.00 94.81 98 ALA A O 1
ATOM 731 N N . GLY A 1 99 ? 0.340 18.980 -5.835 1.00 93.56 99 GLY A N 1
ATOM 732 C CA . GLY A 1 99 ? -0.232 17.660 -6.106 1.00 93.56 99 GLY A CA 1
ATOM 733 C C . GLY A 1 99 ? 0.820 16.705 -6.666 1.00 93.56 99 GLY A C 1
ATOM 734 O O . GLY A 1 99 ? 1.514 17.055 -7.618 1.00 93.56 99 GLY A O 1
ATOM 735 N N . LEU A 1 100 ? 0.928 15.518 -6.069 1.00 92.88 100 LEU A N 1
ATOM 736 C CA . LEU A 1 100 ? 1.854 14.461 -6.490 1.00 92.88 100 LEU A CA 1
ATOM 737 C C . LEU A 1 100 ? 1.121 13.278 -7.118 1.00 92.88 100 LEU A C 1
ATOM 739 O O . LEU A 1 100 ? 1.604 12.699 -8.085 1.00 92.88 100 LEU A O 1
ATOM 743 N N . HIS A 1 101 ? -0.044 12.927 -6.575 1.00 95.25 101 HIS A N 1
ATOM 744 C CA . HIS A 1 101 ? -0.798 11.762 -7.013 1.00 95.25 101 HIS A CA 1
ATOM 745 C C . HIS A 1 101 ? -2.286 11.924 -6.709 1.00 95.25 101 HIS A C 1
ATOM 747 O O . HIS A 1 101 ? -2.671 12.623 -5.769 1.00 95.25 101 HIS A O 1
ATOM 753 N N . ILE A 1 102 ? -3.113 11.252 -7.499 1.00 96.44 102 ILE A N 1
ATOM 754 C CA . ILE A 1 102 ? -4.533 11.038 -7.232 1.00 96.44 102 ILE A CA 1
ATOM 755 C C . ILE A 1 102 ? -4.867 9.609 -7.636 1.00 96.44 102 ILE A C 1
ATOM 757 O O . ILE A 1 102 ? -4.307 9.108 -8.601 1.00 96.44 102 ILE A O 1
ATOM 761 N N . GLU A 1 103 ? -5.792 8.972 -6.942 1.00 96.38 103 GLU A N 1
ATOM 762 C CA . GLU A 1 103 ? -6.306 7.654 -7.312 1.0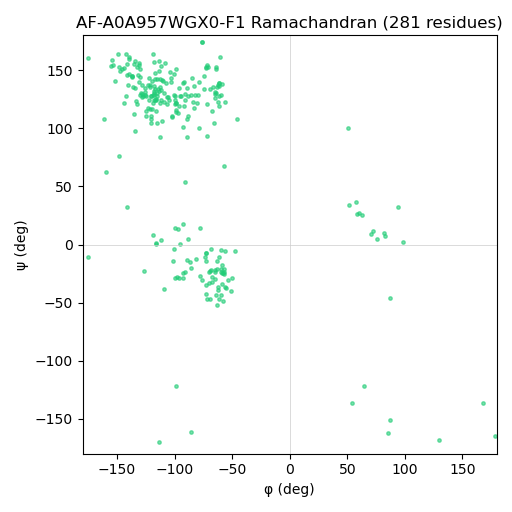0 96.38 103 GLU A CA 1
ATOM 763 C C . GLU A 1 103 ? -7.769 7.590 -6.882 1.00 96.38 103 GLU A C 1
ATOM 765 O O . GLU A 1 103 ? -8.175 8.214 -5.901 1.00 96.38 103 GLU A O 1
ATOM 770 N N . ASN A 1 104 ? -8.584 6.838 -7.610 1.00 98.00 104 ASN A N 1
ATOM 771 C CA . ASN A 1 104 ? -9.925 6.501 -7.162 1.00 98.00 104 ASN A CA 1
ATOM 772 C C . ASN A 1 104 ? -10.249 5.050 -7.494 1.00 98.00 104 ASN A C 1
ATOM 774 O O . ASN A 1 104 ? -9.631 4.435 -8.367 1.00 98.00 104 ASN A O 1
ATOM 778 N N . GLY A 1 105 ? -11.251 4.515 -6.809 1.00 98.19 105 GLY A N 1
ATOM 779 C CA . GLY A 1 105 ? -11.533 3.099 -6.898 1.00 98.19 105 GLY A CA 1
ATOM 780 C C . GLY A 1 105 ? -12.679 2.634 -6.020 1.00 98.19 105 GLY A C 1
ATOM 781 O O . GLY A 1 105 ? -13.483 3.429 -5.524 1.00 98.19 105 GLY A O 1
ATOM 782 N N . MET A 1 106 ? -12.750 1.319 -5.841 1.00 98.00 106 MET A N 1
ATOM 783 C CA . MET A 1 106 ? -13.712 0.679 -4.953 1.00 98.00 106 MET A CA 1
ATOM 784 C C . MET A 1 106 ? -13.059 -0.438 -4.141 1.00 98.00 106 MET A C 1
ATOM 786 O O . MET A 1 106 ? -12.210 -1.171 -4.645 1.00 98.00 106 MET A O 1
ATOM 790 N N . TRP A 1 107 ? -13.514 -0.594 -2.903 1.00 98.00 107 TRP A N 1
ATOM 791 C CA . TRP A 1 1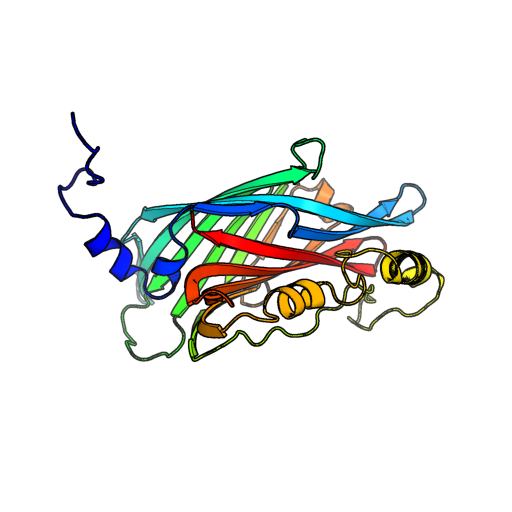07 ? -13.359 -1.818 -2.126 1.00 98.00 107 TRP A CA 1
ATOM 792 C C . TRP A 1 107 ? -14.657 -2.611 -2.195 1.00 98.00 107 TRP A C 1
ATOM 794 O O . TRP A 1 107 ? -15.725 -2.071 -1.907 1.00 98.00 107 TRP A O 1
ATOM 804 N N . LEU A 1 108 ? -14.577 -3.883 -2.571 1.00 96.06 108 LEU A N 1
ATOM 805 C CA . LEU A 1 108 ? -15.715 -4.785 -2.650 1.00 96.06 108 LEU A CA 1
ATOM 806 C C . LEU A 1 108 ? -15.622 -5.821 -1.536 1.00 96.06 108 LEU A C 1
ATOM 808 O O . LEU A 1 108 ? -14.597 -6.482 -1.400 1.00 96.06 108 LEU A O 1
ATOM 812 N N . MET A 1 109 ? -16.704 -6.005 -0.790 1.00 93.25 109 MET A N 1
ATOM 813 C CA . MET A 1 109 ? -16.917 -7.213 -0.001 1.00 93.25 109 MET A CA 1
ATOM 814 C C . MET A 1 109 ? -17.623 -8.238 -0.879 1.00 93.25 109 MET A C 1
ATOM 816 O O . MET A 1 109 ? -18.663 -7.915 -1.466 1.00 93.25 109 MET A O 1
ATOM 820 N N . ILE A 1 110 ? -17.078 -9.449 -0.959 1.00 90.06 110 ILE A N 1
ATOM 821 C CA . ILE A 1 110 ? -17.669 -10.548 -1.721 1.00 90.06 110 ILE A CA 1
ATOM 822 C C . ILE A 1 110 ? -18.440 -11.455 -0.761 1.00 90.06 110 ILE A C 1
ATOM 824 O O . ILE A 1 110 ? -17.893 -11.971 0.208 1.00 90.06 110 ILE A O 1
ATOM 828 N N . ASP A 1 111 ? -19.731 -11.615 -1.030 1.00 80.31 111 ASP A N 1
ATOM 829 C CA . ASP A 1 111 ? -20.659 -12.463 -0.290 1.00 80.31 111 ASP A CA 1
ATOM 830 C C . ASP A 1 111 ? -21.071 -13.620 -1.200 1.00 80.31 111 ASP A C 1
ATOM 832 O O . ASP A 1 111 ? -21.989 -13.525 -2.029 1.00 80.31 111 ASP A O 1
ATOM 836 N N . ASP A 1 112 ? -20.318 -14.709 -1.079 1.00 66.19 112 ASP A N 1
ATOM 837 C CA . ASP A 1 112 ? -20.680 -15.993 -1.653 1.00 66.19 112 ASP A CA 1
ATOM 838 C C . ASP A 1 112 ? -21.724 -16.604 -0.719 1.00 66.19 112 ASP A C 1
ATOM 840 O O . ASP A 1 112 ? -21.404 -17.089 0.363 1.00 66.19 112 ASP A O 1
ATOM 844 N N . SER A 1 113 ? -22.991 -16.496 -1.113 1.00 50.56 113 SER A N 1
ATOM 845 C CA . SER A 1 113 ? -24.186 -16.820 -0.322 1.00 50.56 113 SER A CA 1
ATOM 846 C C . SER A 1 113 ? -24.262 -18.267 0.232 1.00 50.56 113 SER A C 1
ATOM 848 O O . SER A 1 113 ? -25.136 -19.042 -0.156 1.00 50.56 113 SER A O 1
ATOM 850 N N . GLY A 1 114 ? -23.385 -18.655 1.172 1.00 45.94 114 GLY A N 1
ATOM 851 C CA . GLY A 1 114 ? -23.336 -20.034 1.672 1.00 45.94 114 GLY A CA 1
ATOM 852 C C . GLY A 1 114 ? -22.398 -20.406 2.830 1.00 45.94 114 GLY A C 1
ATOM 853 O O . GLY A 1 114 ? -22.580 -21.498 3.363 1.00 45.94 114 GLY A O 1
ATOM 854 N N . THR A 1 115 ? -21.454 -19.576 3.284 1.00 40.28 115 THR A N 1
ATOM 855 C CA . THR A 1 115 ? -20.586 -19.943 4.432 1.00 40.28 115 THR A CA 1
ATOM 856 C C . THR A 1 115 ? -20.448 -18.807 5.449 1.00 40.28 115 THR A C 1
ATOM 858 O O . THR A 1 115 ? -19.607 -17.933 5.264 1.00 40.28 115 THR A O 1
ATOM 861 N N . PRO A 1 116 ? -21.236 -18.820 6.543 1.00 42.75 116 PRO A N 1
ATOM 862 C CA . PRO A 1 116 ? -21.236 -17.764 7.564 1.00 42.75 116 PRO A CA 1
ATOM 863 C C . PRO A 1 116 ? -20.066 -17.795 8.565 1.00 42.75 116 PRO A C 1
ATOM 865 O O . PRO A 1 116 ? -20.175 -17.153 9.602 1.00 42.75 116 PRO A O 1
ATO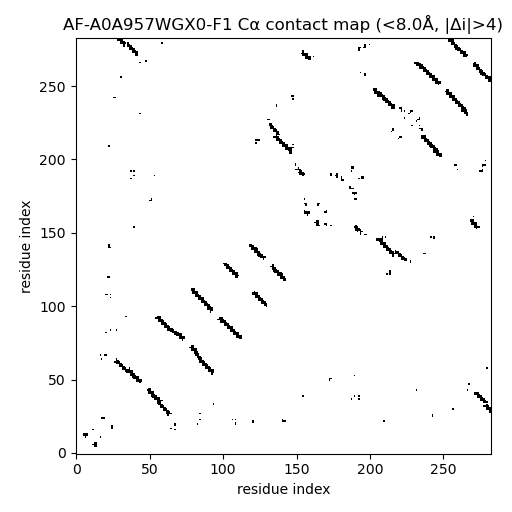M 868 N N . ASP A 1 117 ? -18.992 -18.549 8.316 1.00 48.12 117 ASP A N 1
ATOM 869 C CA . ASP A 1 117 ? -18.053 -18.948 9.382 1.00 48.12 117 ASP A CA 1
ATOM 870 C C . ASP A 1 117 ? -16.573 -18.947 8.957 1.00 48.12 117 ASP A C 1
ATOM 872 O O . ASP A 1 117 ? -15.766 -19.743 9.440 1.00 48.12 117 ASP A O 1
ATOM 876 N N . SER A 1 118 ? -16.167 -18.054 8.051 1.00 55.50 118 SER A N 1
ATOM 877 C CA . SER A 1 118 ? -14.742 -17.750 7.902 1.00 55.50 118 SER A CA 1
ATOM 878 C C . SER A 1 118 ? -14.378 -16.576 8.809 1.00 55.50 118 SER A C 1
ATOM 880 O O . SER A 1 118 ? -14.987 -15.511 8.759 1.00 55.50 118 SER A O 1
ATOM 882 N N . THR A 1 119 ? -13.320 -16.735 9.608 1.00 69.56 119 THR A N 1
ATOM 883 C CA . THR A 1 119 ? -12.646 -15.632 10.327 1.00 69.56 119 THR A CA 1
ATOM 884 C C . THR A 1 119 ? -12.096 -14.554 9.381 1.00 69.56 119 THR A C 1
ATOM 886 O O . THR A 1 119 ? -11.561 -13.542 9.825 1.00 69.56 119 THR A O 1
ATOM 889 N N . GLU A 1 120 ? -12.203 -14.790 8.073 1.00 87.06 120 GLU A N 1
ATOM 890 C CA . GLU A 1 120 ? -11.676 -13.991 6.983 1.00 87.06 120 GLU A CA 1
ATOM 891 C C . GLU A 1 120 ? -12.809 -13.687 5.995 1.00 87.06 120 GLU A C 1
ATOM 893 O O . GLU A 1 120 ? -13.511 -14.588 5.546 1.00 87.06 120 GLU A O 1
ATOM 898 N N . THR A 1 121 ? -13.007 -12.421 5.649 1.00 90.94 121 THR A N 1
ATOM 899 C CA . THR A 1 121 ? -14.007 -11.970 4.675 1.00 90.94 121 THR A CA 1
ATOM 900 C C . THR A 1 121 ? -13.328 -11.743 3.327 1.00 90.94 121 THR A C 1
ATOM 902 O O . THR A 1 121 ? -12.415 -10.920 3.278 1.00 90.94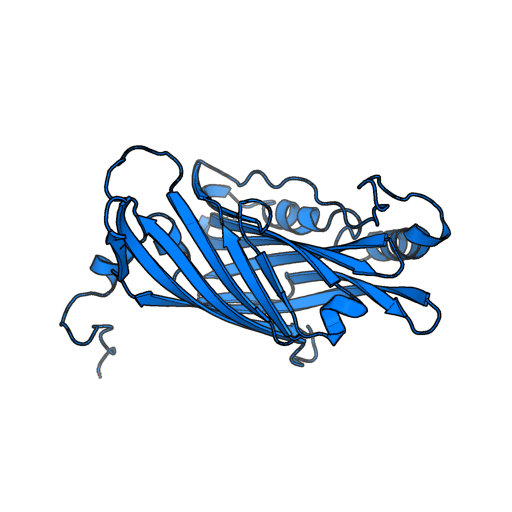 121 THR A O 1
ATOM 905 N N . PRO A 1 122 ? -13.734 -12.403 2.229 1.00 93.38 122 PRO A N 1
ATOM 906 C CA . PRO A 1 122 ? -13.147 -12.147 0.918 1.00 93.38 122 PRO A CA 1
ATOM 907 C C . PRO A 1 122 ? -13.430 -10.714 0.453 1.00 93.38 122 PRO A C 1
ATOM 909 O O . PRO A 1 122 ? -14.573 -10.242 0.479 1.00 93.38 122 PRO A O 1
ATOM 912 N N . ILE A 1 123 ? -12.381 -10.016 0.023 1.00 96.31 123 ILE A N 1
ATOM 913 C CA . ILE A 1 123 ? -12.465 -8.628 -0.436 1.00 96.31 123 ILE A CA 1
ATOM 914 C C . ILE A 1 123 ? -11.691 -8.421 -1.734 1.00 96.31 123 ILE A C 1
ATOM 916 O O . ILE A 1 123 ? -10.763 -9.160 -2.064 1.00 96.31 123 ILE A O 1
ATOM 920 N N . VAL A 1 124 ? -12.065 -7.367 -2.451 1.00 97.75 124 VAL A N 1
ATOM 921 C CA . VAL A 1 124 ? -11.406 -6.920 -3.678 1.00 97.75 124 VAL A CA 1
ATOM 922 C C . VAL A 1 124 ? -11.132 -5.427 -3.579 1.00 97.75 124 VAL A C 1
ATOM 924 O O . VAL A 1 124 ? -11.992 -4.680 -3.121 1.00 97.75 124 VAL A O 1
ATOM 927 N N . ARG A 1 125 ? -9.973 -4.972 -4.050 1.00 98.38 125 ARG A N 1
ATOM 928 C CA . ARG A 1 125 ? -9.702 -3.556 -4.319 1.00 98.38 125 ARG A CA 1
ATOM 929 C C . ARG A 1 125 ? -9.558 -3.352 -5.820 1.00 98.38 125 ARG A C 1
ATOM 931 O O . ARG A 1 125 ? -8.850 -4.098 -6.491 1.00 98.38 125 ARG A O 1
ATOM 938 N N . GLN A 1 126 ? -10.228 -2.333 -6.334 1.00 98.19 126 GLN A N 1
ATOM 939 C CA . GLN A 1 126 ? -10.120 -1.887 -7.717 1.00 98.19 126 GLN A CA 1
ATOM 940 C C . GLN A 1 126 ? -9.639 -0.441 -7.731 1.00 98.19 126 GLN A C 1
ATOM 942 O O . GLN A 1 126 ? -10.271 0.389 -7.083 1.00 98.19 126 GLN A O 1
ATOM 947 N N . SER A 1 127 ? -8.580 -0.145 -8.483 1.00 97.81 127 SER A N 1
ATOM 948 C CA . SER A 1 127 ? -7.943 1.180 -8.542 1.00 97.81 127 SER A CA 1
ATOM 949 C C . SER A 1 127 ? -7.756 1.652 -9.981 1.00 97.81 127 SER A C 1
ATOM 951 O O . SER A 1 127 ? -7.397 0.854 -10.846 1.00 97.81 127 SER A O 1
ATOM 953 N N . ILE A 1 128 ? -7.908 2.957 -10.224 1.00 97.38 128 ILE A N 1
ATOM 954 C CA . ILE A 1 128 ? -7.469 3.626 -11.456 1.00 97.38 128 ILE A CA 1
ATOM 955 C C . ILE A 1 128 ? -6.410 4.666 -11.101 1.00 97.38 128 ILE A C 1
ATOM 957 O O . ILE A 1 128 ? -6.657 5.565 -10.296 1.00 97.38 128 ILE A O 1
ATOM 961 N N . VAL A 1 129 ? -5.243 4.545 -11.730 1.00 95.81 129 VAL A N 1
ATOM 962 C CA . VAL A 1 129 ? -4.029 5.288 -11.390 1.00 95.81 129 VAL A CA 1
ATOM 963 C C . VAL A 1 129 ? -3.609 6.161 -12.584 1.00 95.81 129 VAL A C 1
ATOM 965 O O . VAL A 1 129 ? -3.495 5.651 -13.704 1.00 95.81 129 VAL A O 1
ATOM 968 N N . PRO A 1 130 ? -3.331 7.466 -12.397 1.00 92.31 130 PRO A N 1
ATOM 969 C CA . PRO A 1 130 ? -3.089 8.436 -13.473 1.00 92.31 130 PRO A CA 1
ATOM 970 C C . PRO A 1 130 ? -1.783 8.213 -14.249 1.00 92.31 130 PRO A C 1
ATOM 972 O O . PRO A 1 130 ? -1.546 8.889 -15.248 1.00 92.31 130 PRO A O 1
ATOM 975 N N . HIS A 1 131 ? -0.966 7.236 -13.849 1.00 91.31 131 HIS A N 1
ATOM 976 C CA . HIS A 1 131 ? 0.142 6.714 -14.656 1.00 91.31 131 HIS A CA 1
ATOM 977 C C . HIS A 1 131 ? -0.334 5.860 -15.845 1.00 91.31 131 HIS A C 1
ATOM 979 O O . HIS A 1 131 ? 0.456 5.526 -16.724 1.00 91.31 131 HIS A O 1
ATOM 985 N N . GLY A 1 132 ? -1.638 5.571 -15.914 1.00 95.00 132 GLY A N 1
ATOM 986 C CA . GLY A 1 132 ? -2.255 4.769 -16.960 1.00 95.00 132 GLY A CA 1
ATOM 987 C C . GLY A 1 132 ? -2.376 3.300 -16.578 1.00 95.00 132 GLY A C 1
ATOM 988 O O . GLY A 1 132 ? -2.297 2.460 -17.466 1.00 95.00 132 GLY A O 1
ATOM 989 N N . ASN A 1 133 ? -2.565 2.998 -15.290 1.00 97.38 133 ASN A N 1
ATOM 990 C CA . ASN A 1 133 ? -2.799 1.645 -14.788 1.00 97.38 133 ASN A CA 1
ATOM 991 C C . ASN A 1 133 ? -4.227 1.517 -14.241 1.00 97.38 133 ASN A C 1
ATOM 993 O O . ASN A 1 133 ? -4.752 2.426 -13.597 1.00 97.38 133 ASN A O 1
ATOM 997 N N . SER A 1 134 ? -4.844 0.365 -14.474 1.00 98.06 134 SER A N 1
ATOM 998 C CA . SER A 1 134 ? -6.046 -0.104 -13.782 1.00 98.06 134 SER A CA 1
ATOM 999 C C . SER A 1 134 ? -5.690 -1.387 -13.048 1.00 98.06 134 SER A C 1
ATOM 1001 O O . SER A 1 134 ? -5.127 -2.293 -13.661 1.00 98.06 134 SER A O 1
ATOM 1003 N N . VAL A 1 135 ? -5.991 -1.465 -11.755 1.00 98.12 135 VAL A N 1
ATOM 1004 C CA . VAL A 1 135 ? -5.523 -2.553 -10.891 1.00 98.12 135 VAL A CA 1
ATOM 1005 C C . VAL A 1 135 ? -6.698 -3.257 -10.230 1.00 98.12 135 VAL A C 1
ATOM 1007 O O . VAL A 1 135 ? -7.627 -2.609 -9.751 1.00 98.12 135 VAL A O 1
ATOM 1010 N N . LEU A 1 136 ? -6.635 -4.585 -10.196 1.00 98.62 136 LEU A N 1
ATOM 1011 C CA . LEU A 1 136 ? -7.544 -5.476 -9.491 1.00 98.62 136 LEU A CA 1
ATOM 1012 C C . LEU A 1 136 ? -6.723 -6.302 -8.496 1.00 98.62 136 LEU A C 1
ATOM 1014 O O . LEU A 1 136 ? -5.872 -7.087 -8.908 1.00 98.62 136 LEU A O 1
ATOM 1018 N N . LEU A 1 137 ? -6.991 -6.143 -7.203 1.00 98.62 137 LEU A N 1
ATOM 1019 C CA . LEU A 1 137 ? -6.378 -6.929 -6.136 1.00 98.62 137 LEU A CA 1
ATOM 1020 C C . LEU A 1 137 ? -7.452 -7.717 -5.404 1.00 98.62 137 LEU A C 1
ATOM 1022 O O . LEU A 1 137 ? -8.494 -7.155 -5.068 1.00 98.62 137 LEU A O 1
ATOM 1026 N N . LEU A 1 138 ? -7.190 -8.985 -5.111 1.00 98.25 138 LEU A N 1
ATOM 1027 C CA . LEU A 1 138 ? -8.086 -9.813 -4.312 1.00 98.25 138 LEU A CA 1
ATOM 1028 C C . LEU A 1 138 ? -7.371 -10.254 -3.040 1.00 98.25 138 LEU A C 1
ATOM 1030 O O . LEU A 1 138 ? -6.139 -10.293 -2.952 1.00 98.25 138 LEU A O 1
ATOM 1034 N N . GLY A 1 139 ? -8.159 -10.596 -2.035 1.00 97.00 139 GLY A N 1
ATOM 1035 C CA . GLY A 1 139 ? -7.649 -11.129 -0.790 1.00 97.00 139 GLY A CA 1
ATOM 1036 C C . GLY A 1 139 ? -8.730 -11.147 0.267 1.00 97.00 139 GLY A C 1
ATOM 1037 O O . GLY A 1 139 ? -9.863 -11.554 0.001 1.00 97.00 139 GLY A O 1
ATOM 1038 N N . LYS A 1 140 ? -8.376 -10.732 1.480 1.00 95.81 140 LYS A N 1
ATOM 1039 C CA . LYS A 1 140 ? -9.217 -10.939 2.656 1.00 95.81 140 LYS A CA 1
ATOM 1040 C C . LYS A 1 140 ? -9.133 -9.812 3.671 1.00 95.81 140 LYS A C 1
ATOM 1042 O O . LYS A 1 140 ? -8.095 -9.176 3.837 1.00 95.81 140 LYS A O 1
ATOM 1047 N N . ALA A 1 141 ? -10.233 -9.625 4.389 1.00 95.38 141 ALA A N 1
ATOM 1048 C CA . ALA A 1 141 ? -10.287 -8.864 5.621 1.00 95.38 141 ALA A CA 1
ATOM 1049 C C . ALA A 1 141 ? -10.355 -9.805 6.823 1.00 95.38 141 ALA A C 1
ATOM 1051 O O . ALA A 1 141 ? -11.097 -10.783 6.789 1.00 95.38 141 ALA A O 1
ATOM 1052 N N . PHE A 1 142 ? -9.649 -9.501 7.900 1.00 93.75 142 PHE A N 1
ATOM 1053 C CA . PHE A 1 142 ? -9.750 -10.243 9.158 1.00 93.75 142 PHE A CA 1
ATOM 1054 C C . PHE A 1 142 ? -9.478 -9.325 10.346 1.00 93.75 142 PHE A C 1
ATOM 1056 O O . PHE A 1 142 ? -8.983 -8.209 10.183 1.00 93.75 142 PHE A O 1
ATOM 1063 N N . ILE A 1 143 ? -9.854 -9.783 11.537 1.00 93.75 143 ILE A N 1
ATOM 1064 C CA . ILE A 1 143 ? -9.796 -8.992 12.766 1.00 93.75 143 ILE A CA 1
ATOM 1065 C C . ILE A 1 143 ? -8.883 -9.694 13.763 1.00 93.75 143 ILE A C 1
ATOM 1067 O O . ILE A 1 143 ? -9.088 -10.867 14.072 1.00 93.75 143 ILE A O 1
ATOM 1071 N N . ASP A 1 144 ? -7.917 -8.954 14.294 1.00 93.62 144 ASP A N 1
ATOM 1072 C CA . ASP A 1 144 ? -7.034 -9.391 15.366 1.00 93.62 144 ASP A CA 1
ATOM 1073 C C . ASP A 1 144 ? -7.225 -8.510 16.605 1.00 93.62 144 ASP A C 1
ATOM 1075 O O . ASP A 1 144 ? -7.387 -7.288 16.524 1.00 93.62 144 ASP A O 1
ATOM 1079 N N . ALA A 1 145 ? -7.152 -9.134 17.780 1.00 94.94 145 ALA A N 1
ATOM 1080 C CA . ALA A 1 145 ? -7.036 -8.398 19.031 1.00 94.94 145 ALA A CA 1
ATOM 1081 C C . ALA A 1 145 ? -5.615 -7.832 19.170 1.00 94.94 145 ALA A C 1
ATOM 1083 O O . ALA A 1 145 ? -4.630 -8.555 19.002 1.00 94.94 145 ALA A O 1
ATOM 1084 N N . GLY A 1 146 ? -5.508 -6.562 19.558 1.00 95.88 146 GLY A N 1
ATOM 1085 C CA . GLY A 1 146 ? -4.221 -5.904 19.771 1.00 95.88 146 GLY A CA 1
ATOM 1086 C C . GLY A 1 146 ? -3.589 -5.305 18.502 1.00 95.88 146 GLY A C 1
ATOM 1087 O O . GLY A 1 146 ? -4.299 -5.059 17.525 1.00 95.88 146 GLY A O 1
ATOM 1088 N N . PRO A 1 147 ? -2.274 -5.009 18.535 1.00 97.31 147 PRO A N 1
ATOM 1089 C CA . PRO A 1 147 ? -1.566 -4.323 17.451 1.00 97.31 147 PRO A CA 1
ATOM 1090 C C . PRO A 1 147 ? -1.365 -5.192 16.197 1.00 97.31 147 PRO A C 1
ATOM 1092 O O . PRO A 1 147 ? -1.265 -6.420 16.311 1.00 97.31 147 PRO A O 1
ATOM 1095 N N . PRO A 1 148 ? -1.228 -4.571 15.008 1.00 97.25 148 PRO A N 1
ATOM 1096 C CA . PRO A 1 148 ? -0.960 -5.273 13.758 1.00 97.25 148 PRO A CA 1
ATOM 1097 C C . PRO A 1 148 ? 0.400 -5.978 13.767 1.00 97.25 148 PRO A C 1
ATOM 1099 O O . PRO A 1 148 ? 1.382 -5.517 14.354 1.00 97.25 148 PRO A O 1
ATOM 1102 N N . LYS A 1 149 ? 0.494 -7.080 13.017 1.00 95.69 149 LYS A N 1
ATOM 1103 C CA . LYS A 1 149 ? 1.774 -7.723 12.688 1.00 95.69 149 LYS A CA 1
ATOM 1104 C C . LYS A 1 149 ? 2.336 -7.125 11.400 1.00 95.69 149 LYS A C 1
ATOM 1106 O O . LYS A 1 149 ? 2.037 -7.600 10.308 1.00 95.69 149 LYS A O 1
ATOM 1111 N N . ILE A 1 150 ? 3.179 -6.104 11.533 1.00 97.56 150 ILE A N 1
ATOM 1112 C CA . ILE A 1 150 ? 3.809 -5.437 10.388 1.00 97.56 150 ILE A CA 1
ATOM 1113 C C . ILE A 1 150 ? 5.124 -6.141 10.048 1.00 97.56 150 ILE A C 1
ATOM 1115 O O . ILE A 1 150 ? 6.115 -6.049 10.775 1.00 97.56 150 ILE A O 1
ATOM 1119 N N . SER A 1 151 ? 5.132 -6.874 8.935 1.00 97.25 151 SER A N 1
ATOM 1120 C CA . SER A 1 151 ? 6.342 -7.538 8.440 1.00 97.25 151 SER A CA 1
ATOM 1121 C C . SER A 1 151 ? 7.323 -6.527 7.852 1.00 97.25 151 SER A C 1
ATOM 1123 O O . SER A 1 151 ? 6.922 -5.492 7.318 1.00 97.25 151 SER A O 1
ATOM 1125 N N . LYS A 1 152 ? 8.622 -6.843 7.906 1.00 96.81 152 LYS A N 1
ATOM 1126 C CA . LYS A 1 152 ? 9.628 -6.060 7.181 1.00 96.81 152 LYS A CA 1
ATOM 1127 C C . LYS A 1 152 ? 9.345 -6.119 5.686 1.00 96.81 152 LYS A C 1
ATOM 1129 O O . LYS A 1 152 ? 9.051 -7.188 5.156 1.00 96.81 152 LYS A O 1
ATOM 1134 N N . ILE A 1 153 ? 9.510 -4.985 5.027 1.00 96.38 153 ILE A N 1
ATOM 1135 C CA . ILE A 1 153 ? 9.491 -4.871 3.574 1.00 96.38 153 ILE A CA 1
ATOM 1136 C C . ILE A 1 153 ? 10.908 -4.594 3.081 1.00 96.38 153 ILE A C 1
ATOM 1138 O O . ILE A 1 153 ? 11.749 -4.107 3.833 1.00 96.38 153 ILE A O 1
ATOM 1142 N N . ASN A 1 154 ? 11.187 -4.940 1.830 1.00 94.31 154 ASN A N 1
ATOM 1143 C CA . ASN A 1 154 ? 12.503 -4.782 1.232 1.00 94.31 154 ASN A CA 1
ATOM 1144 C C . ASN A 1 154 ? 12.382 -3.983 -0.063 1.00 94.31 154 ASN A C 1
ATOM 1146 O O . ASN A 1 154 ? 11.571 -4.316 -0.922 1.00 94.31 154 ASN A O 1
ATOM 1150 N N . THR A 1 155 ? 13.195 -2.941 -0.190 1.00 96.56 155 THR A N 1
ATOM 1151 C CA . THR A 1 155 ? 13.186 -2.024 -1.339 1.00 96.56 155 THR A CA 1
ATOM 1152 C C . THR A 1 155 ? 14.294 -2.307 -2.352 1.00 96.56 155 THR A C 1
ATOM 1154 O O . THR A 1 155 ? 14.391 -1.631 -3.376 1.00 96.56 155 THR A O 1
ATOM 1157 N N . LEU A 1 156 ? 15.179 -3.264 -2.058 1.00 96.94 156 LEU A N 1
ATOM 1158 C CA . LEU A 1 156 ? 16.317 -3.566 -2.916 1.00 96.94 156 LEU A CA 1
ATOM 1159 C C . LEU A 1 156 ? 15.884 -4.334 -4.173 1.00 96.94 156 LEU A C 1
ATOM 1161 O O . LEU A 1 156 ? 15.000 -5.187 -4.094 1.00 96.94 156 LEU A O 1
ATOM 1165 N N . PRO A 1 157 ? 16.545 -4.084 -5.316 1.00 97.56 157 PRO A N 1
ATOM 1166 C CA . PRO A 1 157 ? 16.179 -4.697 -6.584 1.00 97.56 157 PRO A CA 1
ATOM 1167 C C . PRO A 1 157 ? 16.343 -6.218 -6.581 1.00 97.56 157 PRO A C 1
ATOM 1169 O O . PRO A 1 157 ? 17.209 -6.769 -5.892 1.00 97.56 157 PRO A O 1
ATOM 1172 N N . LEU A 1 158 ? 15.544 -6.885 -7.411 1.00 98.19 158 LEU A N 1
ATOM 1173 C CA . LEU A 1 158 ? 15.584 -8.328 -7.632 1.00 98.19 158 LEU A CA 1
ATOM 1174 C C . LEU A 1 158 ? 15.953 -8.639 -9.087 1.00 98.19 158 LEU A C 1
ATOM 1176 O O . LEU A 1 158 ? 15.594 -7.907 -10.010 1.00 98.19 158 LEU A O 1
ATOM 1180 N N . ASP A 1 159 ? 16.656 -9.746 -9.302 1.00 97.56 159 ASP A N 1
ATOM 1181 C CA . ASP A 1 159 ? 16.890 -10.278 -10.642 1.00 97.56 159 ASP A CA 1
ATOM 1182 C C . ASP A 1 159 ? 15.637 -10.981 -11.197 1.00 97.56 159 ASP A C 1
ATOM 1184 O O . ASP A 1 159 ? 14.648 -11.189 -10.493 1.00 97.56 159 ASP A O 1
ATOM 1188 N N . LEU A 1 160 ? 15.681 -11.414 -12.461 1.00 96.75 160 LEU A N 1
ATOM 1189 C CA . LEU A 1 160 ? 14.564 -12.125 -13.102 1.00 96.75 160 LEU A CA 1
ATOM 1190 C C . LEU A 1 160 ? 14.188 -13.463 -12.424 1.00 96.75 160 LEU A C 1
ATOM 1192 O O . LEU A 1 160 ? 13.154 -14.046 -12.742 1.00 96.75 160 LEU A O 1
ATOM 1196 N N . LYS A 1 161 ? 15.010 -13.970 -11.495 1.00 97.44 161 LYS A N 1
ATOM 1197 C CA . LYS A 1 161 ? 14.737 -15.157 -10.666 1.00 97.44 161 LYS A CA 1
ATOM 1198 C C . LYS A 1 161 ? 14.237 -14.779 -9.266 1.00 97.44 161 LYS A C 1
ATOM 1200 O O . LYS A 1 161 ? 14.224 -15.635 -8.378 1.00 97.44 161 LYS A O 1
ATOM 1205 N N . HIS A 1 162 ? 13.839 -13.522 -9.071 1.00 95.94 162 HIS A N 1
ATOM 1206 C CA . HIS A 1 162 ? 13.390 -12.961 -7.800 1.00 95.94 162 HIS A CA 1
ATOM 1207 C C . HIS A 1 162 ? 14.443 -13.075 -6.683 1.00 95.94 162 HIS A C 1
ATOM 1209 O O . HIS A 1 162 ? 14.108 -13.120 -5.501 1.00 95.94 162 HIS A O 1
ATOM 1215 N N . GLN A 1 163 ? 15.730 -13.137 -7.040 1.00 97.38 163 GLN A N 1
ATOM 1216 C CA . GLN A 1 163 ? 16.828 -13.110 -6.079 1.00 97.38 163 GLN A CA 1
ATOM 1217 C C . GLN A 1 163 ? 17.301 -11.676 -5.873 1.00 97.38 163 GLN A C 1
ATOM 1219 O O . GLN A 1 163 ? 17.441 -10.906 -6.821 1.00 97.38 163 GLN A O 1
ATOM 1224 N N . GLN A 1 164 ? 17.586 -11.320 -4.624 1.00 97.19 164 GLN A N 1
ATOM 1225 C CA . GLN A 1 164 ? 18.015 -9.972 -4.279 1.00 97.19 164 GLN A CA 1
ATOM 1226 C C . GLN A 1 164 ? 19.376 -9.627 -4.895 1.00 97.19 164 GLN A C 1
ATOM 1228 O O . GLN A 1 164 ? 20.379 -10.311 -4.671 1.00 97.19 164 GLN A O 1
ATOM 1233 N N . ILE A 1 165 ? 19.432 -8.512 -5.622 1.00 96.31 165 ILE A N 1
ATOM 1234 C CA . ILE A 1 165 ? 20.664 -7.989 -6.205 1.00 96.31 165 ILE A CA 1
ATOM 1235 C C . ILE A 1 165 ? 21.400 -7.170 -5.144 1.00 96.31 165 ILE A C 1
ATOM 1237 O O . ILE A 1 165 ? 20.888 -6.190 -4.610 1.00 96.31 165 ILE A O 1
ATOM 1241 N N . THR A 1 166 ? 22.647 -7.547 -4.863 1.00 94.31 166 THR A N 1
ATOM 1242 C CA . THR A 1 166 ? 23.500 -6.875 -3.863 1.00 94.31 166 THR A CA 1
ATOM 1243 C C . THR A 1 166 ? 24.747 -6.221 -4.464 1.00 94.31 166 THR A C 1
ATOM 1245 O O . THR A 1 166 ? 25.555 -5.615 -3.753 1.00 94.31 166 THR A O 1
ATOM 1248 N N . ALA A 1 167 ? 24.914 -6.306 -5.786 1.00 94.88 167 ALA A N 1
ATOM 1249 C CA . ALA A 1 167 ? 26.032 -5.693 -6.489 1.00 94.88 167 ALA A CA 1
ATOM 1250 C C . ALA A 1 167 ? 26.022 -4.166 -6.311 1.00 94.88 167 ALA A C 1
ATOM 1252 O O . ALA A 1 167 ? 24.976 -3.520 -6.381 1.00 94.88 167 ALA A O 1
ATOM 1253 N N . ALA A 1 168 ? 27.202 -3.573 -6.104 1.00 90.88 168 ALA A N 1
ATOM 1254 C CA . ALA A 1 168 ? 27.315 -2.165 -5.725 1.00 90.88 168 ALA A CA 1
ATOM 1255 C C . ALA A 1 168 ? 26.630 -1.206 -6.712 1.00 90.88 168 ALA A C 1
ATOM 1257 O O . ALA A 1 168 ? 25.988 -0.266 -6.259 1.00 90.88 168 ALA A O 1
ATOM 1258 N N . GLY A 1 169 ? 26.677 -1.483 -8.019 1.00 91.50 169 GLY A N 1
ATOM 1259 C CA . GLY A 1 169 ? 26.011 -0.659 -9.037 1.00 91.50 169 GLY A CA 1
ATOM 1260 C C . GLY A 1 169 ? 24.495 -0.505 -8.853 1.00 91.50 169 GLY A C 1
ATOM 1261 O O . GLY A 1 169 ? 23.945 0.502 -9.278 1.00 91.50 169 GLY A O 1
ATOM 1262 N N . TYR A 1 170 ? 23.838 -1.447 -8.171 1.00 93.06 170 TYR A N 1
ATOM 126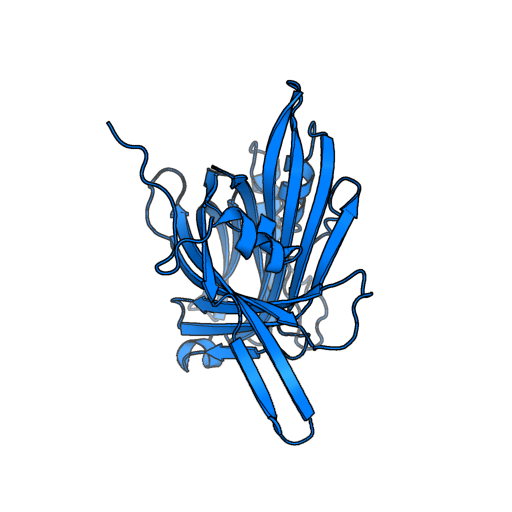3 C CA . TYR A 1 170 ? 22.388 -1.444 -7.944 1.00 93.06 170 TYR A CA 1
ATOM 1264 C C . TYR A 1 170 ? 21.985 -0.898 -6.577 1.00 93.06 170 TYR A C 1
ATOM 1266 O O . TYR A 1 170 ? 20.895 -0.366 -6.414 1.00 93.06 170 TYR A O 1
ATOM 1274 N N . ILE A 1 171 ? 22.856 -1.021 -5.573 1.00 94.62 171 ILE A N 1
ATOM 1275 C CA . ILE A 1 171 ? 22.479 -0.724 -4.183 1.00 94.62 171 ILE A CA 1
ATOM 1276 C C . ILE A 1 171 ? 23.246 0.450 -3.573 1.00 94.62 171 ILE A C 1
ATOM 1278 O O . ILE A 1 171 ? 23.036 0.795 -2.410 1.00 94.62 171 ILE A O 1
ATOM 1282 N N . GLN A 1 172 ? 24.148 1.085 -4.329 1.00 94.06 172 GLN A N 1
ATOM 1283 C CA . GLN A 1 172 ? 24.941 2.198 -3.813 1.00 94.06 172 GLN A CA 1
ATOM 1284 C C . GLN A 1 172 ? 24.074 3.406 -3.440 1.00 94.06 172 GLN A C 1
ATOM 1286 O O . GLN A 1 172 ? 24.244 3.933 -2.343 1.00 94.06 172 GLN A O 1
ATOM 1291 N N . GLN A 1 173 ? 23.099 3.779 -4.277 1.00 93.81 173 GLN A N 1
ATOM 1292 C CA . GLN A 1 173 ? 22.188 4.893 -3.980 1.00 93.81 173 GLN A CA 1
ATOM 1293 C C . GLN A 1 173 ? 21.394 4.646 -2.689 1.00 93.81 173 GLN A C 1
ATOM 1295 O O . GLN A 1 173 ? 21.336 5.526 -1.831 1.00 93.81 173 GLN A O 1
ATOM 1300 N N . TYR A 1 174 ? 20.884 3.423 -2.495 1.00 94.00 174 TYR A N 1
ATOM 1301 C CA . TYR A 1 174 ? 20.205 3.012 -1.262 1.00 94.00 174 TYR A CA 1
ATOM 1302 C C . TYR A 1 174 ? 21.111 3.177 -0.043 1.00 94.00 174 TYR A C 1
ATOM 1304 O O . TYR A 1 174 ? 20.718 3.801 0.938 1.00 94.00 174 TYR A O 1
ATOM 1312 N N . ARG A 1 175 ? 22.356 2.688 -0.113 1.00 91.12 175 ARG A N 1
ATOM 1313 C CA . ARG A 1 175 ? 23.329 2.846 0.981 1.00 91.12 175 ARG A CA 1
ATOM 1314 C C . ARG A 1 175 ? 23.665 4.306 1.264 1.00 91.12 175 ARG A C 1
ATOM 1316 O O . ARG A 1 175 ? 23.834 4.676 2.425 1.00 91.12 175 ARG A O 1
ATOM 1323 N N . ASP A 1 176 ? 23.786 5.129 0.232 1.00 90.62 176 ASP A N 1
ATOM 1324 C CA . ASP A 1 176 ? 24.136 6.538 0.383 1.00 90.62 176 ASP A CA 1
ATOM 1325 C C . ASP A 1 176 ? 22.974 7.357 0.952 1.00 90.62 176 ASP A C 1
ATOM 1327 O O . ASP A 1 176 ? 23.203 8.274 1.743 1.00 90.62 176 ASP A O 1
ATOM 1331 N N . ILE A 1 177 ? 21.722 7.033 0.610 1.00 88.62 177 ILE A N 1
ATOM 1332 C CA . ILE A 1 177 ? 20.551 7.610 1.285 1.00 88.62 177 ILE A CA 1
ATOM 1333 C C . ILE A 1 177 ? 20.456 7.091 2.723 1.00 88.62 177 ILE A C 1
ATOM 1335 O O . ILE A 1 177 ? 20.359 7.913 3.630 1.00 88.62 177 ILE A O 1
ATOM 1339 N N . ALA A 1 178 ? 20.601 5.782 2.954 1.00 85.88 178 ALA A N 1
ATOM 1340 C CA . ALA A 1 178 ? 20.558 5.179 4.289 1.00 85.88 178 ALA A CA 1
ATOM 1341 C C . ALA A 1 178 ? 21.577 5.812 5.259 1.00 85.88 178 ALA A C 1
ATOM 1343 O O . ALA A 1 178 ? 21.299 6.040 6.430 1.00 85.88 178 ALA A O 1
ATOM 1344 N N . LYS A 1 179 ? 22.774 6.171 4.781 1.00 81.31 179 LYS A N 1
ATOM 1345 C CA . LYS A 1 179 ? 23.767 6.891 5.602 1.00 81.31 179 LYS A CA 1
ATOM 1346 C C . LYS A 1 179 ? 23.363 8.333 5.915 1.00 81.31 179 LYS A C 1
ATOM 1348 O O . LYS A 1 179 ? 23.738 8.855 6.965 1.00 81.31 179 LYS A O 1
ATOM 1353 N N . ARG A 1 180 ? 22.653 8.996 4.997 1.00 69.69 180 ARG A N 1
ATOM 1354 C CA . ARG A 1 180 ? 22.160 10.373 5.167 1.00 69.69 180 ARG A CA 1
ATOM 1355 C C . ARG A 1 180 ? 20.946 10.430 6.096 1.00 69.69 180 ARG A C 1
ATOM 1357 O O . ARG A 1 180 ? 20.782 11.426 6.798 1.00 69.69 180 ARG A O 1
ATOM 1364 N N . SER A 1 181 ? 20.140 9.372 6.128 1.00 62.91 181 SER A N 1
ATOM 1365 C CA . SER A 1 181 ? 18.901 9.287 6.901 1.00 62.91 181 SER A CA 1
ATOM 1366 C C . SER A 1 181 ? 19.092 9.023 8.392 1.00 62.91 181 SER A C 1
ATOM 1368 O O . SER A 1 181 ? 18.313 9.543 9.184 1.00 62.91 181 SER A O 1
ATOM 1370 N N . VAL A 1 182 ? 20.191 8.374 8.801 1.00 51.62 182 VAL A N 1
ATOM 1371 C CA . VAL A 1 182 ? 20.572 8.142 10.219 1.00 51.62 182 VAL A CA 1
ATOM 1372 C C . VAL A 1 182 ? 20.684 9.445 11.049 1.00 51.62 182 VAL A C 1
ATOM 1374 O O . VAL A 1 182 ? 20.887 9.402 12.258 1.00 51.62 182 VAL A O 1
ATOM 1377 N N . ARG A 1 183 ? 20.552 10.632 10.436 1.00 47.06 183 ARG A N 1
ATOM 1378 C CA . ARG A 1 183 ? 20.738 11.940 11.085 1.00 47.06 183 ARG A CA 1
ATOM 1379 C C . ARG A 1 183 ? 19.517 12.872 11.098 1.00 47.06 183 ARG A C 1
ATOM 1381 O O . ARG A 1 183 ? 19.689 14.027 11.487 1.00 47.06 183 ARG A O 1
ATOM 1388 N N . LYS A 1 184 ? 18.312 12.447 10.689 1.00 56.28 184 LYS A N 1
ATOM 1389 C CA . LYS A 1 184 ? 17.119 13.322 10.727 1.00 56.28 184 LYS A CA 1
ATOM 1390 C C . LYS A 1 184 ? 15.897 12.643 11.343 1.00 56.28 184 LYS A C 1
ATOM 1392 O O . LYS A 1 184 ? 15.407 11.656 10.807 1.00 56.28 184 LYS A O 1
ATOM 1397 N N . ASN A 1 185 ? 15.393 13.245 12.424 1.00 56.75 185 ASN A N 1
ATOM 1398 C CA . ASN A 1 185 ? 14.126 12.916 13.081 1.00 56.75 185 ASN A CA 1
ATOM 1399 C C . ASN A 1 185 ? 13.006 12.745 12.038 1.00 56.75 185 ASN A C 1
ATOM 1401 O O . ASN A 1 185 ? 12.572 13.734 11.448 1.00 56.75 185 ASN A O 1
ATOM 1405 N N . GLY A 1 186 ? 12.567 11.504 11.815 1.00 66.12 186 GLY A N 1
ATOM 1406 C CA . GLY A 1 186 ? 11.409 11.175 10.979 1.00 66.12 186 GLY A CA 1
ATOM 1407 C C . GLY A 1 186 ? 11.689 10.728 9.538 1.00 66.12 186 GLY A C 1
ATOM 1408 O O . GLY A 1 186 ? 10.725 10.489 8.823 1.00 66.12 186 GLY A O 1
ATOM 1409 N N . PHE A 1 187 ? 12.946 10.602 9.089 1.00 80.62 187 PHE A N 1
ATOM 1410 C CA . PHE A 1 187 ? 13.251 10.030 7.763 1.00 80.62 187 PHE A CA 1
ATOM 1411 C C . PHE A 1 187 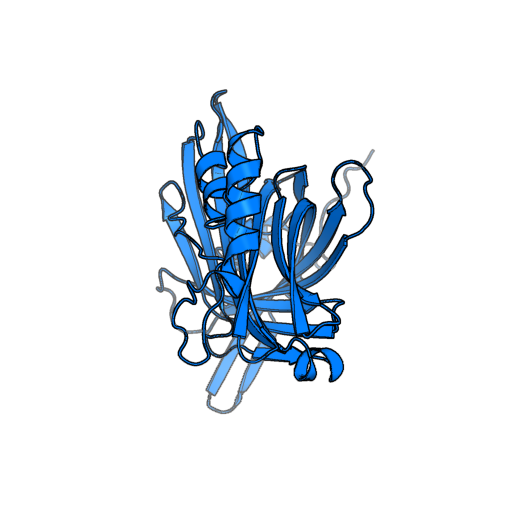? 13.167 8.486 7.793 1.00 80.62 187 PHE A C 1
ATOM 1413 O O . PHE A 1 187 ? 13.653 7.897 8.760 1.00 80.62 187 PHE A O 1
ATOM 1420 N N . PRO A 1 188 ? 12.618 7.808 6.763 1.00 83.75 188 PRO A N 1
ATOM 1421 C CA . PRO A 1 188 ? 12.369 6.371 6.799 1.00 83.75 188 PRO A CA 1
ATOM 1422 C C . PRO A 1 188 ? 13.665 5.564 6.693 1.00 83.75 188 PRO A C 1
ATOM 1424 O O . PRO A 1 188 ? 14.638 5.975 6.048 1.00 83.75 188 PRO A O 1
ATOM 1427 N N . ASP A 1 189 ? 13.659 4.352 7.246 1.00 90.31 189 ASP A N 1
ATOM 1428 C CA . ASP A 1 189 ? 14.616 3.340 6.810 1.00 90.31 189 ASP A CA 1
ATOM 1429 C C . ASP A 1 189 ? 14.307 2.987 5.351 1.00 90.31 189 ASP A C 1
ATOM 1431 O O . ASP A 1 189 ? 13.347 2.284 5.053 1.00 90.31 189 ASP A O 1
ATOM 1435 N N . VAL A 1 190 ? 15.125 3.480 4.420 1.00 91.44 190 VAL A N 1
ATOM 1436 C CA . VAL A 1 190 ? 14.909 3.245 2.987 1.00 91.44 190 VAL A CA 1
ATOM 1437 C C . VAL A 1 190 ? 15.004 1.781 2.603 1.00 91.44 190 VAL A C 1
ATOM 1439 O O . VAL A 1 190 ? 14.495 1.432 1.548 1.00 91.44 190 VAL A O 1
ATOM 1442 N N . LEU A 1 191 ? 15.660 0.935 3.406 1.00 93.56 191 LEU A N 1
ATOM 1443 C CA . LEU A 1 191 ? 15.754 -0.505 3.161 1.00 93.56 191 LEU A CA 1
ATOM 1444 C C . LEU A 1 191 ? 14.548 -1.264 3.721 1.00 93.56 191 LEU A C 1
ATOM 1446 O O . LEU A 1 191 ? 14.288 -2.379 3.277 1.00 93.56 191 LEU A O 1
ATOM 1450 N N . ASN A 1 192 ? 13.828 -0.660 4.669 1.00 95.31 192 ASN A N 1
ATOM 1451 C CA . ASN A 1 192 ? 12.608 -1.189 5.263 1.00 95.31 192 ASN A CA 1
ATOM 1452 C C . ASN A 1 192 ? 11.651 -0.053 5.680 1.00 95.31 192 ASN A C 1
ATOM 1454 O O . ASN A 1 192 ? 11.524 0.235 6.876 1.00 95.31 192 ASN A O 1
ATOM 1458 N N . PRO A 1 193 ? 10.937 0.578 4.728 1.00 95.56 193 PRO A N 1
ATOM 1459 C CA . PRO A 1 193 ? 10.001 1.655 5.047 1.00 95.56 193 PRO A CA 1
ATOM 1460 C C . PRO A 1 193 ? 8.910 1.251 6.042 1.00 95.56 193 PRO A C 1
ATOM 1462 O O . PRO A 1 193 ? 8.463 2.085 6.815 1.00 95.56 193 PRO A O 1
ATOM 1465 N N . ASN A 1 194 ? 8.548 -0.031 6.142 1.00 97.38 194 ASN A N 1
ATOM 1466 C CA . ASN A 1 194 ? 7.592 -0.496 7.155 1.00 97.38 194 ASN A CA 1
ATOM 1467 C C . ASN A 1 194 ? 8.029 -0.202 8.599 1.00 97.38 194 ASN A C 1
ATOM 1469 O O . ASN A 1 194 ? 7.185 -0.199 9.494 1.00 97.38 194 ASN A O 1
ATOM 1473 N N . GLN A 1 195 ? 9.310 0.096 8.845 1.00 95.38 195 GLN A N 1
ATOM 1474 C CA . GLN A 1 195 ? 9.760 0.545 10.158 1.00 95.38 195 GLN A CA 1
ATOM 1475 C C . GLN A 1 195 ? 9.050 1.830 10.608 1.00 95.38 195 GLN A C 1
ATOM 1477 O O . GLN A 1 195 ? 8.736 1.931 11.787 1.00 95.38 195 GLN A O 1
ATOM 1482 N N . THR A 1 196 ? 8.692 2.760 9.706 1.00 93.94 196 THR A N 1
ATOM 1483 C CA . THR A 1 196 ? 7.969 3.979 10.130 1.00 93.94 196 THR A CA 1
ATOM 1484 C C . THR A 1 196 ? 6.587 3.661 10.693 1.00 93.94 196 THR A C 1
ATOM 1486 O O . THR A 1 196 ? 6.088 4.410 11.530 1.00 93.94 196 THR A O 1
ATOM 1489 N N . LEU A 1 197 ? 5.957 2.580 10.229 1.00 97.31 197 LEU A N 1
ATOM 1490 C CA . LEU A 1 197 ? 4.657 2.152 10.730 1.00 97.31 197 LEU A CA 1
ATOM 1491 C C . LEU A 1 197 ? 4.797 1.556 12.130 1.00 97.31 197 LEU A C 1
ATOM 1493 O O . LEU A 1 197 ? 4.024 1.892 13.020 1.00 97.31 197 LEU A O 1
ATOM 1497 N N . VAL A 1 198 ? 5.830 0.734 12.340 1.00 96.06 198 VAL A N 1
ATOM 1498 C CA . VAL A 1 198 ? 6.160 0.174 13.658 1.00 96.06 198 VAL A CA 1
ATOM 1499 C C . VAL A 1 198 ? 6.482 1.287 14.655 1.00 96.06 198 VAL A C 1
ATOM 1501 O O . VAL A 1 198 ? 5.941 1.290 15.758 1.00 96.06 198 VAL A O 1
ATOM 1504 N N . ASP A 1 199 ? 7.308 2.256 14.258 1.00 93.75 199 ASP A N 1
ATOM 1505 C CA . ASP A 1 199 ? 7.687 3.393 15.101 1.00 93.75 199 ASP A CA 1
ATOM 1506 C C . ASP A 1 199 ? 6.464 4.251 15.464 1.00 93.75 199 ASP A C 1
ATOM 1508 O O . ASP A 1 199 ? 6.345 4.727 16.590 1.00 93.75 199 ASP A O 1
ATOM 1512 N N . ALA A 1 200 ? 5.504 4.408 14.544 1.00 93.75 200 ALA A N 1
ATOM 1513 C CA . ALA A 1 200 ? 4.278 5.155 14.812 1.00 93.75 200 ALA A CA 1
ATOM 1514 C C . ALA A 1 200 ? 3.391 4.501 15.886 1.00 93.75 200 ALA A C 1
ATOM 1516 O O . ALA A 1 200 ? 2.594 5.203 16.505 1.00 93.75 200 ALA A O 1
ATOM 1517 N N . LEU A 1 201 ? 3.529 3.197 16.147 1.00 94.69 201 LEU A N 1
ATOM 1518 C CA . LEU A 1 201 ? 2.810 2.501 17.221 1.00 94.69 201 LEU A CA 1
ATOM 1519 C C . LEU A 1 201 ? 3.465 2.682 18.595 1.00 94.69 201 LEU A C 1
ATOM 1521 O O . LEU A 1 201 ? 2.843 2.368 19.613 1.00 94.69 201 LEU A O 1
ATOM 1525 N N . GLU A 1 202 ? 4.697 3.194 18.659 1.00 91.75 202 GLU A N 1
ATOM 1526 C CA . GLU A 1 202 ? 5.394 3.403 19.923 1.00 91.75 202 GLU A CA 1
ATOM 1527 C C . GLU A 1 202 ? 4.608 4.367 20.831 1.00 91.75 202 GLU A C 1
ATOM 1529 O O . GLU A 1 202 ? 4.194 5.457 20.437 1.00 91.75 202 GLU A O 1
ATOM 1534 N N . GLY A 1 203 ? 4.367 3.948 22.076 1.00 90.19 203 GLY A N 1
ATOM 1535 C CA . GLY A 1 203 ? 3.598 4.732 23.047 1.00 90.19 203 GLY A CA 1
ATOM 1536 C C . GLY A 1 203 ? 2.078 4.731 22.834 1.00 90.19 203 GLY A C 1
ATOM 1537 O O . GLY A 1 203 ? 1.377 5.412 23.584 1.00 90.19 203 GLY A O 1
ATOM 1538 N N . GLN A 1 204 ? 1.559 3.966 21.867 1.00 95.06 204 GLN A N 1
ATOM 1539 C CA . GLN A 1 204 ? 0.125 3.737 21.683 1.00 95.06 204 GLN A CA 1
ATOM 1540 C C . GLN A 1 204 ? -0.296 2.381 22.266 1.00 95.06 204 GLN A C 1
ATOM 1542 O O . GLN A 1 204 ? 0.453 1.406 22.229 1.00 95.06 204 GLN A O 1
ATOM 1547 N N . THR A 1 205 ? -1.522 2.297 22.787 1.00 97.00 205 THR A N 1
ATOM 1548 C CA . THR A 1 205 ? -2.165 1.015 23.112 1.00 97.00 205 THR A CA 1
ATOM 1549 C C . THR A 1 205 ? -3.172 0.683 22.024 1.00 97.00 205 THR A C 1
ATOM 1551 O O . THR A 1 205 ? -4.207 1.339 21.925 1.00 97.00 205 THR A O 1
ATOM 1554 N N . VAL A 1 206 ? -2.887 -0.339 21.218 1.00 97.44 206 VAL A N 1
ATOM 1555 C CA . VAL A 1 206 ? -3.824 -0.846 20.206 1.00 97.44 206 VAL A CA 1
ATOM 1556 C C . VAL A 1 206 ? -4.667 -1.953 20.826 1.00 97.44 206 VAL A C 1
ATOM 1558 O O . VAL A 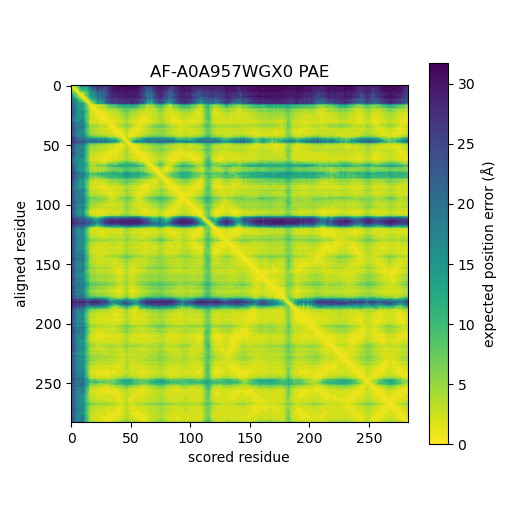1 206 ? -4.119 -2.919 21.356 1.00 97.44 206 VAL A O 1
ATOM 1561 N N . THR A 1 207 ? -5.992 -1.822 20.786 1.00 95.56 207 THR A N 1
ATOM 1562 C CA . THR A 1 207 ? -6.909 -2.831 21.348 1.00 95.56 207 THR A CA 1
ATOM 1563 C C . THR A 1 207 ? -7.485 -3.759 20.288 1.00 95.56 207 THR A C 1
ATOM 1565 O O . THR A 1 207 ? -7.783 -4.915 20.585 1.00 95.56 207 THR A O 1
ATOM 1568 N N . ASN A 1 208 ? -7.616 -3.276 19.055 1.00 95.88 208 ASN A N 1
ATOM 1569 C CA . ASN A 1 208 ? -8.209 -4.006 17.944 1.00 95.88 208 ASN A CA 1
ATOM 1570 C C . ASN A 1 208 ? -7.606 -3.536 16.621 1.00 95.88 208 ASN A C 1
ATOM 1572 O O . ASN A 1 208 ? -7.454 -2.328 16.421 1.00 95.88 208 ASN A O 1
ATOM 1576 N N . THR A 1 209 ? -7.364 -4.481 15.717 1.00 98.12 209 THR A N 1
ATOM 1577 C CA . THR A 1 209 ? -6.890 -4.225 14.358 1.00 98.12 209 THR A CA 1
ATOM 1578 C C . THR A 1 209 ? -7.759 -4.974 13.356 1.00 98.12 209 THR A C 1
ATOM 1580 O O . THR A 1 209 ? -7.930 -6.187 13.461 1.00 98.12 209 THR A O 1
ATOM 1583 N N . ILE A 1 210 ? -8.267 -4.269 12.348 1.00 97.44 210 ILE A N 1
ATOM 1584 C CA . ILE A 1 210 ? -8.834 -4.871 11.139 1.00 97.44 210 ILE A CA 1
ATOM 1585 C C . ILE A 1 210 ? -7.779 -4.797 10.044 1.00 97.44 210 ILE A C 1
ATOM 1587 O O . ILE A 1 210 ? -7.348 -3.708 9.670 1.00 97.44 210 ILE A O 1
ATOM 1591 N N . THR A 1 211 ? -7.386 -5.948 9.513 1.00 98.44 211 THR A N 1
ATOM 1592 C CA . THR A 1 211 ? -6.427 -6.039 8.411 1.00 98.44 211 THR A CA 1
ATOM 1593 C C . THR A 1 211 ? -7.175 -6.261 7.106 1.00 98.44 211 THR A C 1
ATOM 1595 O O . THR A 1 211 ? -7.981 -7.184 7.030 1.00 98.44 211 THR A O 1
ATOM 1598 N N . LEU A 1 212 ? -6.899 -5.449 6.084 1.00 98.50 212 LEU A N 1
ATOM 1599 C CA . LEU A 1 212 ? -7.329 -5.663 4.700 1.00 98.50 212 LEU A CA 1
ATOM 1600 C C . LEU A 1 212 ? -6.087 -5.997 3.876 1.00 98.50 212 LEU A C 1
ATOM 1602 O O . LEU A 1 212 ? -5.273 -5.112 3.620 1.00 98.50 212 LEU A O 1
ATOM 1606 N N . ASP A 1 213 ? -5.926 -7.256 3.491 1.00 98.38 213 ASP A N 1
ATOM 1607 C CA . ASP A 1 213 ? -4.740 -7.737 2.786 1.00 98.38 213 ASP A CA 1
ATOM 1608 C C . ASP A 1 213 ? -5.124 -8.221 1.390 1.00 98.38 213 ASP A C 1
ATOM 1610 O O . ASP A 1 213 ? -5.905 -9.166 1.245 1.00 98.38 213 ASP A O 1
ATOM 1614 N N . VAL A 1 214 ? -4.624 -7.535 0.362 1.00 98.75 214 VAL A N 1
ATOM 1615 C CA . VAL A 1 214 ? -4.960 -7.798 -1.040 1.00 98.75 214 VAL A CA 1
ATOM 1616 C C . VAL A 1 214 ? -3.717 -7.754 -1.923 1.00 98.75 214 VAL A C 1
ATOM 1618 O O . VAL A 1 214 ? -2.808 -6.950 -1.714 1.00 98.75 214 VAL A O 1
ATOM 1621 N N . SER A 1 215 ? -3.686 -8.605 -2.945 1.00 98.69 215 SER A N 1
ATOM 1622 C CA . SER A 1 215 ? -2.580 -8.691 -3.901 1.00 98.69 215 SER A CA 1
ATOM 1623 C C . SER A 1 215 ? -3.093 -9.003 -5.302 1.00 98.69 215 SER A C 1
ATOM 1625 O O . SER A 1 215 ? -4.124 -9.660 -5.466 1.00 98.69 215 SER A O 1
ATOM 1627 N N . THR A 1 216 ? -2.360 -8.556 -6.319 1.00 98.62 216 THR A N 1
ATOM 1628 C CA . THR A 1 216 ? -2.542 -9.020 -7.700 1.00 98.62 216 THR A CA 1
ATOM 1629 C C . THR A 1 216 ? -2.199 -10.498 -7.863 1.00 98.62 216 THR A C 1
ATOM 1631 O O . THR A 1 216 ? -2.732 -11.143 -8.757 1.00 98.62 216 THR A O 1
ATOM 1634 N N . ASP A 1 217 ? -1.366 -11.054 -6.980 1.00 97.62 217 ASP A N 1
ATOM 1635 C CA . ASP A 1 217 ? -0.959 -12.466 -7.025 1.00 97.62 217 ASP A CA 1
ATOM 1636 C C . ASP A 1 217 ? -2.090 -13.423 -6.606 1.00 97.62 217 ASP A C 1
ATOM 1638 O O . ASP A 1 217 ? -2.020 -14.622 -6.865 1.00 97.62 217 ASP A O 1
ATOM 1642 N N . ASN A 1 218 ? -3.157 -12.897 -5.997 1.00 97.12 218 ASN A N 1
ATOM 1643 C CA . ASN A 1 218 ? -4.349 -13.650 -5.609 1.00 97.12 218 ASN A CA 1
ATOM 1644 C C . ASN A 1 218 ? -5.400 -13.636 -6.736 1.00 97.12 218 ASN A C 1
ATOM 1646 O O . ASN A 1 218 ? -6.530 -13.216 -6.516 1.00 97.12 218 ASN A O 1
ATOM 1650 N N . ASP A 1 219 ? -5.031 -14.035 -7.955 1.00 95.94 219 ASP A N 1
ATOM 1651 C CA . ASP A 1 219 ? -5.912 -14.002 -9.144 1.00 95.94 219 ASP A CA 1
ATOM 1652 C C . ASP A 1 219 ? -6.383 -12.588 -9.555 1.00 95.94 219 ASP A C 1
ATOM 1654 O O . ASP A 1 219 ? -7.435 -12.405 -10.176 1.00 95.94 219 ASP A O 1
ATOM 1658 N N . GLY A 1 220 ? -5.602 -11.566 -9.201 1.00 97.00 220 GLY A N 1
ATOM 1659 C CA . GLY A 1 220 ? -5.824 -10.188 -9.621 1.00 97.00 220 GLY A CA 1
ATOM 1660 C C . GLY A 1 220 ? -5.202 -9.875 -10.981 1.00 97.00 220 GLY A C 1
ATOM 1661 O O . GLY A 1 220 ? -4.896 -10.755 -11.784 1.00 97.00 220 GLY A O 1
ATOM 1662 N N . GLY A 1 221 ? -5.018 -8.587 -11.265 1.00 97.81 221 GLY A N 1
ATOM 1663 C CA . GLY A 1 221 ? -4.380 -8.166 -12.506 1.00 97.81 221 GLY A CA 1
ATOM 1664 C C . GLY A 1 221 ? -4.153 -6.668 -12.615 1.00 97.81 221 GLY A C 1
ATOM 1665 O O . GLY A 1 221 ? -4.789 -5.865 -11.931 1.00 97.81 221 GLY A O 1
ATOM 1666 N N . ILE A 1 222 ? -3.242 -6.307 -13.513 1.00 98.44 222 ILE A N 1
ATOM 1667 C CA . ILE A 1 222 ? -2.909 -4.928 -13.858 1.00 98.44 222 ILE A CA 1
ATOM 1668 C C . ILE A 1 222 ? -3.087 -4.782 -15.365 1.00 98.44 222 ILE A C 1
ATOM 1670 O O . ILE A 1 222 ? -2.566 -5.578 -16.142 1.00 98.44 222 ILE A O 1
ATOM 1674 N N . ALA A 1 223 ? -3.848 -3.775 -15.779 1.00 97.81 223 ALA A N 1
ATOM 1675 C CA . ALA A 1 223 ? -3.938 -3.359 -17.170 1.00 97.81 223 ALA A CA 1
ATOM 1676 C C . ALA A 1 223 ? -3.305 -1.977 -17.298 1.00 97.81 223 ALA A C 1
ATOM 1678 O O . ALA A 1 223 ? -3.773 -1.040 -16.643 1.00 97.81 223 ALA A O 1
ATOM 1679 N N . SER A 1 224 ? -2.281 -1.835 -18.140 1.00 97.50 224 SER A N 1
ATOM 1680 C CA . SER A 1 224 ? -1.614 -0.549 -18.344 1.00 97.50 224 SER A CA 1
ATOM 1681 C C . SER A 1 224 ? -1.689 -0.041 -19.778 1.00 97.50 224 SER A C 1
ATOM 1683 O O . SER A 1 224 ? -2.043 -0.742 -20.727 1.00 97.50 224 SER A O 1
ATOM 1685 N N . ILE A 1 225 ? -1.391 1.246 -19.933 1.00 97.81 225 ILE A N 1
ATOM 1686 C CA . ILE A 1 225 ? -1.181 1.850 -21.244 1.00 97.81 225 ILE A CA 1
ATOM 1687 C C . ILE A 1 225 ? 0.139 1.355 -21.863 1.00 97.81 225 ILE A C 1
ATOM 1689 O O . ILE A 1 225 ? 1.109 1.119 -21.138 1.00 97.81 225 ILE A O 1
ATOM 1693 N N . PRO A 1 226 ? 0.258 1.328 -23.207 1.00 97.81 226 PRO A N 1
ATOM 1694 C CA . PRO A 1 226 ? 1.403 0.708 -23.880 1.00 97.81 226 PRO A CA 1
ATOM 1695 C C . PRO A 1 226 ? 2.780 1.292 -23.552 1.00 97.81 226 PRO A C 1
ATOM 1697 O O . PRO A 1 226 ? 3.787 0.650 -23.834 1.00 97.81 226 PRO A O 1
ATOM 1700 N N . PHE A 1 227 ? 2.851 2.532 -23.057 1.00 96.38 227 PHE A N 1
ATOM 1701 C CA . PHE A 1 227 ? 4.123 3.126 -22.647 1.00 96.38 227 PHE A CA 1
ATOM 1702 C C . PHE A 1 227 ? 4.641 2.483 -21.357 1.00 96.38 227 PHE A C 1
ATOM 1704 O O . PHE A 1 227 ? 5.807 2.107 -21.302 1.00 96.38 227 PHE A O 1
ATOM 1711 N N . ILE A 1 228 ? 3.770 2.328 -20.356 1.00 95.88 228 ILE A N 1
ATOM 1712 C CA . ILE A 1 228 ? 4.121 1.721 -19.069 1.00 95.88 228 ILE A CA 1
ATOM 1713 C C . ILE A 1 228 ? 4.533 0.266 -19.288 1.00 95.88 228 ILE A C 1
ATOM 1715 O O . ILE A 1 228 ? 5.671 -0.072 -18.980 1.00 95.88 228 ILE A O 1
ATOM 1719 N N . ASP A 1 229 ? 3.705 -0.523 -19.980 1.00 94.25 229 ASP A N 1
ATOM 1720 C CA . ASP A 1 229 ? 3.986 -1.938 -20.282 1.00 94.25 229 ASP A CA 1
ATOM 1721 C C . ASP A 1 229 ? 5.347 -2.165 -20.969 1.00 94.25 229 ASP A C 1
ATOM 1723 O O . ASP A 1 229 ? 5.962 -3.219 -20.842 1.00 94.25 229 ASP A O 1
ATOM 1727 N N . LYS A 1 230 ? 5.828 -1.196 -21.758 1.00 94.06 230 LYS A N 1
ATOM 1728 C CA . LYS A 1 230 ? 7.073 -1.341 -22.532 1.00 94.06 230 LYS A CA 1
ATOM 1729 C C . LYS A 1 230 ? 8.318 -0.833 -21.821 1.00 94.06 230 LYS A C 1
ATOM 1731 O O . LYS A 1 230 ? 9.420 -1.220 -22.214 1.00 94.06 230 LYS A O 1
ATOM 1736 N N . HIS A 1 231 ? 8.170 0.091 -20.879 1.00 93.19 231 HIS A N 1
ATOM 1737 C CA . HIS A 1 231 ? 9.298 0.880 -20.379 1.00 93.19 231 HIS A CA 1
ATOM 1738 C C . HIS A 1 231 ? 9.458 0.840 -18.860 1.00 93.19 231 HIS A C 1
ATOM 1740 O O . HIS A 1 231 ? 10.563 1.081 -18.381 1.00 93.19 231 HIS A O 1
ATOM 1746 N N . ALA A 1 232 ? 8.393 0.538 -18.122 1.00 95.12 232 ALA A N 1
ATOM 1747 C CA . ALA A 1 232 ? 8.380 0.436 -16.668 1.00 95.12 232 ALA A CA 1
ATOM 1748 C C . ALA A 1 232 ? 7.166 -0.404 -16.248 1.00 95.12 232 ALA A C 1
ATOM 1750 O O . ALA A 1 232 ? 6.237 0.106 -15.626 1.00 95.12 232 ALA A O 1
ATOM 1751 N N . ASP A 1 233 ? 7.146 -1.666 -16.677 1.00 96.81 233 ASP A N 1
ATOM 1752 C CA . ASP A 1 233 ? 5.976 -2.532 -16.540 1.00 96.81 233 ASP A CA 1
ATOM 1753 C C . ASP A 1 233 ? 5.675 -2.790 -15.063 1.00 96.81 233 ASP A C 1
ATOM 1755 O O . ASP A 1 233 ? 6.574 -3.132 -14.296 1.00 96.81 233 ASP A O 1
ATOM 1759 N N . VAL A 1 234 ? 4.422 -2.622 -14.651 1.00 97.25 234 VAL A N 1
ATOM 1760 C CA . VAL A 1 234 ? 4.019 -2.906 -13.274 1.00 97.25 234 VAL A CA 1
ATOM 1761 C C . VAL A 1 234 ? 3.528 -4.342 -13.231 1.00 97.25 234 VAL A C 1
ATOM 1763 O O . VAL A 1 234 ? 2.405 -4.635 -13.632 1.00 97.25 234 VAL A O 1
ATOM 1766 N N . VAL A 1 235 ? 4.385 -5.241 -12.752 1.00 97.38 235 VAL A N 1
ATOM 1767 C CA . VAL A 1 235 ? 4.160 -6.689 -12.857 1.00 97.38 235 VAL A CA 1
ATOM 1768 C C . VAL A 1 235 ? 3.412 -7.269 -11.662 1.00 97.38 235 VAL A C 1
ATOM 1770 O O . VAL A 1 235 ? 2.778 -8.314 -11.789 1.00 97.38 235 VAL A O 1
ATOM 1773 N N . SER A 1 236 ? 3.474 -6.607 -10.505 1.00 98.06 236 SER A N 1
ATOM 1774 C CA . SER A 1 236 ? 2.681 -6.974 -9.334 1.00 98.06 236 SER A CA 1
ATOM 1775 C C . SER A 1 236 ? 2.429 -5.782 -8.419 1.00 98.06 236 SER A C 1
ATOM 1777 O O . SER A 1 236 ? 3.189 -4.808 -8.395 1.00 98.06 236 SER A O 1
ATOM 1779 N N . PHE A 1 237 ? 1.336 -5.865 -7.664 1.00 98.56 237 PHE A N 1
ATOM 1780 C CA . PHE A 1 237 ? 0.983 -4.899 -6.638 1.00 98.56 237 PHE A CA 1
ATOM 1781 C C . PHE A 1 237 ? 0.354 -5.607 -5.436 1.00 98.56 237 PHE A C 1
ATOM 1783 O O . PHE A 1 237 ? -0.609 -6.361 -5.581 1.00 98.56 237 PHE A O 1
ATOM 1790 N N . ALA A 1 238 ? 0.884 -5.341 -4.245 1.00 98.69 238 ALA A N 1
ATOM 1791 C CA . ALA A 1 238 ? 0.342 -5.804 -2.973 1.00 98.69 238 ALA A CA 1
ATOM 1792 C C . ALA A 1 238 ? 0.034 -4.610 -2.067 1.00 98.69 238 ALA A C 1
ATOM 1794 O O . ALA A 1 238 ? 0.764 -3.619 -2.056 1.00 98.69 238 ALA A O 1
ATOM 1795 N N . SER A 1 239 ? -1.051 -4.703 -1.301 1.00 98.50 239 SER A N 1
ATOM 1796 C CA . SER A 1 239 ? -1.514 -3.641 -0.415 1.00 98.50 239 SER A CA 1
ATOM 1797 C C . SER A 1 239 ? -2.103 -4.242 0.852 1.00 98.50 239 SER A C 1
ATOM 1799 O O . SER A 1 239 ? -3.117 -4.937 0.793 1.00 98.50 239 SER A O 1
ATOM 1801 N N . THR A 1 240 ? -1.541 -3.871 1.998 1.00 98.88 240 THR A N 1
ATOM 1802 C CA . THR A 1 240 ? -2.088 -4.221 3.311 1.00 98.88 240 THR A CA 1
ATOM 1803 C C . THR A 1 240 ? -2.489 -2.951 4.053 1.00 98.88 240 THR A C 1
ATOM 1805 O O . THR A 1 240 ? -1.674 -2.041 4.209 1.00 98.88 240 THR A O 1
ATOM 1808 N N . PHE A 1 241 ? -3.750 -2.868 4.481 1.00 98.81 241 PHE A N 1
ATOM 1809 C CA . PHE A 1 241 ? -4.274 -1.800 5.340 1.00 98.81 241 PHE A CA 1
ATOM 1810 C C . PHE A 1 241 ? -4.519 -2.362 6.740 1.00 98.81 241 PHE A C 1
ATOM 1812 O O . PHE A 1 241 ? -5.068 -3.452 6.873 1.00 98.81 241 PHE A O 1
ATOM 1819 N N . TRP A 1 242 ? -4.178 -1.594 7.768 1.00 98.81 242 TRP A N 1
ATOM 1820 C CA . TRP A 1 242 ? -4.471 -1.877 9.170 1.00 98.81 242 TRP A CA 1
ATOM 1821 C C . TRP A 1 242 ? -5.309 -0.735 9.737 1.00 98.81 242 TRP A C 1
ATOM 1823 O O . TRP A 1 242 ? -4.824 0.387 9.872 1.00 98.81 242 TRP A O 1
ATOM 1833 N N . ILE A 1 243 ? -6.577 -1.013 10.032 1.00 98.56 243 ILE A N 1
ATOM 1834 C CA . ILE A 1 243 ? -7.494 -0.073 10.678 1.00 98.56 243 ILE A CA 1
ATOM 1835 C C . ILE A 1 243 ? -7.501 -0.395 12.168 1.00 98.56 243 ILE A C 1
ATOM 1837 O O . ILE A 1 243 ? -7.940 -1.466 12.588 1.00 98.56 243 ILE A O 1
ATOM 1841 N N . GLU A 1 244 ? -6.985 0.524 12.966 1.00 98.50 244 GLU A N 1
ATOM 1842 C CA . GLU A 1 244 ? -6.616 0.291 14.352 1.00 98.50 244 GLU A CA 1
ATOM 1843 C C . GLU A 1 244 ? -7.437 1.167 15.294 1.00 98.50 244 GLU A C 1
ATOM 1845 O O . GLU A 1 244 ? -7.528 2.389 15.137 1.00 98.50 244 GLU A O 1
ATOM 1850 N N . THR A 1 245 ? -7.971 0.543 16.343 1.00 97.75 245 THR A N 1
ATOM 1851 C CA . THR A 1 245 ? -8.492 1.275 17.497 1.00 97.75 245 THR A CA 1
ATOM 1852 C C . THR A 1 245 ? -7.360 1.487 18.485 1.00 97.75 245 THR A C 1
ATOM 1854 O O . THR A 1 245 ? -6.884 0.535 19.112 1.00 97.75 245 THR A O 1
ATOM 1857 N N . VAL A 1 246 ? -6.932 2.740 18.622 1.00 96.62 246 VAL A N 1
ATOM 1858 C CA . VAL A 1 246 ? -5.757 3.101 19.416 1.00 96.62 246 VAL A CA 1
ATOM 1859 C C . VAL A 1 246 ? -6.132 4.052 20.544 1.00 96.62 246 VAL A C 1
ATOM 1861 O O . VAL A 1 246 ? -6.946 4.961 20.375 1.00 96.62 246 VAL A O 1
ATOM 1864 N N . THR A 1 247 ? -5.520 3.847 21.703 1.00 94.25 247 THR A N 1
ATOM 1865 C CA . THR A 1 247 ? -5.538 4.779 22.829 1.00 94.25 247 THR A CA 1
ATOM 1866 C C . THR A 1 247 ? -4.149 5.384 22.970 1.00 94.25 247 THR A C 1
ATOM 1868 O O . THR A 1 247 ? -3.164 4.655 23.109 1.00 94.25 247 THR A O 1
ATOM 1871 N N . ASP A 1 248 ? -4.060 6.711 22.899 1.00 86.25 248 ASP A N 1
ATOM 1872 C CA . ASP A 1 248 ? -2.791 7.418 23.057 1.00 86.25 248 ASP A CA 1
ATOM 1873 C C . ASP A 1 248 ? -2.343 7.496 24.528 1.00 86.25 248 ASP A C 1
ATOM 1875 O O . ASP A 1 248 ? -3.054 7.101 25.455 1.00 86.25 248 ASP A O 1
ATOM 1879 N N . SER A 1 249 ? -1.141 8.027 24.754 1.00 83.81 249 SER A N 1
ATOM 1880 C CA . SER A 1 249 ? -0.554 8.175 26.091 1.00 83.81 249 SER A CA 1
ATOM 1881 C C . SER A 1 249 ? -1.337 9.108 27.026 1.00 83.81 249 SER A C 1
ATOM 1883 O O . SER A 1 249 ? -1.099 9.097 28.234 1.00 83.81 249 SER A O 1
ATOM 1885 N N . GLN A 1 250 ? -2.274 9.900 26.496 1.00 85.81 250 GLN A N 1
ATOM 1886 C CA . GLN A 1 250 ? -3.166 10.772 27.262 1.00 85.81 250 GLN A CA 1
ATOM 1887 C C . GLN A 1 250 ? -4.521 10.107 27.554 1.00 85.81 250 GLN A C 1
ATOM 1889 O O . GLN A 1 250 ? -5.372 10.710 28.207 1.00 85.81 250 GLN A O 1
ATOM 1894 N N . GLY A 1 251 ? -4.724 8.864 27.103 1.00 87.62 251 GLY A N 1
ATOM 1895 C CA . GLY A 1 251 ? -5.964 8.112 27.277 1.00 87.62 251 GLY A CA 1
ATOM 1896 C C . GLY A 1 251 ? -7.041 8.437 26.239 1.00 87.62 251 GLY A C 1
ATOM 1897 O O . GLY A 1 251 ? -8.166 7.958 26.376 1.00 87.62 251 GLY A O 1
ATOM 1898 N N . SER A 1 252 ? -6.731 9.228 25.207 1.00 90.25 252 SER A N 1
ATOM 1899 C CA . SER A 1 252 ? -7.681 9.545 24.141 1.00 90.25 252 SER A CA 1
ATOM 1900 C C . SER A 1 252 ? -7.758 8.394 23.142 1.00 90.25 252 SER A C 1
ATOM 1902 O O . SER A 1 252 ? -6.735 7.924 22.640 1.00 90.25 252 SER A O 1
ATOM 1904 N N . GLN A 1 253 ? -8.974 7.929 22.848 1.00 94.38 253 GLN A N 1
ATOM 1905 C CA . GLN A 1 253 ? -9.210 6.901 21.838 1.00 94.38 253 GLN A CA 1
ATOM 1906 C C . GLN A 1 253 ? -9.429 7.540 20.463 1.00 94.38 253 GLN A C 1
ATOM 1908 O O . GLN A 1 253 ? -10.205 8.486 20.327 1.00 94.38 253 GLN A O 1
ATOM 1913 N N . LYS A 1 254 ? -8.780 6.994 19.433 1.00 95.19 254 LYS A N 1
ATOM 1914 C CA . LYS A 1 254 ? -8.940 7.401 18.031 1.00 95.19 254 LYS A CA 1
ATOM 1915 C C . LYS A 1 254 ? -8.888 6.186 17.101 1.00 95.19 254 LYS A C 1
ATOM 1917 O O . LYS A 1 254 ? -8.432 5.113 17.492 1.00 95.19 254 LYS A O 1
ATOM 1922 N N . GLN A 1 255 ? -9.342 6.381 15.866 1.00 97.69 255 GLN A N 1
ATOM 1923 C CA . GLN A 1 255 ? -9.138 5.431 14.774 1.00 97.69 255 GLN A CA 1
ATOM 1924 C C . GLN A 1 255 ? -7.910 5.849 13.962 1.00 97.69 255 GLN A C 1
ATOM 1926 O O . GLN A 1 255 ? -7.809 7.000 13.521 1.00 97.69 255 GLN A O 1
ATOM 1931 N N . GLN A 1 256 ? -6.990 4.912 13.769 1.00 98.12 256 GLN A N 1
ATOM 1932 C CA . GLN A 1 256 ? -5.778 5.064 12.972 1.00 98.12 256 GLN A CA 1
ATOM 1933 C C . GLN A 1 256 ? -5.846 4.112 11.772 1.00 98.12 256 GLN A C 1
ATOM 1935 O O . GLN A 1 256 ? -6.367 3.010 11.887 1.00 98.12 256 GLN A O 1
ATOM 1940 N N . LEU A 1 257 ? -5.355 4.547 10.615 1.00 98.75 257 LEU A N 1
ATOM 1941 C CA . LEU A 1 257 ? -5.178 3.706 9.435 1.00 98.75 257 LEU A CA 1
ATOM 1942 C C . LEU A 1 257 ? -3.700 3.711 9.069 1.00 98.75 257 LEU A C 1
ATOM 1944 O O . LEU A 1 257 ? -3.162 4.757 8.708 1.00 98.75 257 LEU A O 1
ATOM 1948 N N . GLN A 1 258 ? -3.058 2.554 9.128 1.00 98.75 258 GLN A N 1
ATOM 1949 C CA . GLN A 1 258 ? -1.738 2.344 8.546 1.00 98.75 258 GLN A CA 1
ATOM 1950 C C . GLN A 1 258 ? -1.864 1.557 7.250 1.00 98.75 258 GLN A C 1
ATOM 1952 O O . GLN A 1 258 ? -2.741 0.704 7.125 1.00 98.75 258 GLN A O 1
ATOM 1957 N N . TYR A 1 259 ? -0.978 1.796 6.290 1.00 98.75 259 TYR A N 1
ATOM 1958 C CA . TYR A 1 259 ? -0.842 0.891 5.155 1.00 98.75 259 TYR A CA 1
ATOM 1959 C C . TYR A 1 259 ? 0.606 0.708 4.730 1.00 98.75 259 TYR A C 1
ATOM 1961 O O . TYR A 1 259 ? 1.449 1.581 4.938 1.00 98.75 259 TYR A O 1
ATOM 1969 N N . SER A 1 260 ? 0.850 -0.436 4.095 1.00 98.81 260 SER A N 1
ATOM 1970 C CA . SER A 1 260 ? 2.062 -0.750 3.349 1.00 98.81 260 SER A CA 1
ATOM 1971 C C . SER A 1 260 ? 1.666 -1.248 1.966 1.00 98.81 260 SER A C 1
ATOM 1973 O O . SER A 1 260 ? 0.799 -2.115 1.830 1.00 98.81 260 SER A O 1
ATOM 1975 N N . GLN A 1 261 ? 2.275 -0.665 0.945 1.00 98.56 261 GLN A N 1
ATOM 1976 C CA . GLN A 1 261 ? 2.037 -0.979 -0.453 1.00 98.56 261 GLN A CA 1
ATOM 1977 C C . GLN A 1 261 ? 3.358 -1.311 -1.131 1.00 98.56 261 GLN A C 1
ATOM 1979 O O . GLN A 1 261 ? 4.354 -0.613 -0.941 1.00 98.56 261 GLN A O 1
ATOM 1984 N N . LEU A 1 262 ? 3.356 -2.382 -1.921 1.00 98.62 262 LEU A N 1
ATOM 1985 C CA . LEU A 1 262 ? 4.498 -2.828 -2.704 1.00 98.62 262 LEU A CA 1
ATOM 1986 C C . LEU A 1 262 ? 4.087 -2.941 -4.163 1.00 98.62 262 LEU A C 1
ATOM 1988 O O . LEU A 1 262 ? 3.351 -3.850 -4.536 1.00 98.62 262 LEU A O 1
ATOM 1992 N N . THR A 1 263 ? 4.615 -2.044 -4.980 1.00 98.19 263 THR A N 1
ATOM 1993 C CA . THR A 1 263 ? 4.527 -2.095 -6.435 1.00 98.19 263 THR A CA 1
ATOM 1994 C C . THR A 1 263 ? 5.832 -2.666 -6.973 1.00 98.19 263 THR A C 1
ATOM 1996 O O . THR A 1 263 ? 6.901 -2.135 -6.680 1.00 98.19 263 THR A O 1
ATOM 1999 N N . LEU A 1 264 ? 5.782 -3.740 -7.758 1.00 98.25 264 LEU A N 1
ATOM 2000 C CA . LEU A 1 264 ? 6.971 -4.287 -8.407 1.00 98.25 264 LEU A CA 1
ATOM 2001 C C . LEU A 1 264 ? 7.027 -3.806 -9.856 1.00 98.25 264 LEU A C 1
ATOM 2003 O O . LEU A 1 264 ? 6.178 -4.167 -10.670 1.00 98.25 264 LEU A O 1
ATOM 2007 N N . ILE A 1 265 ? 8.032 -2.988 -10.170 1.00 97.75 265 ILE A N 1
ATOM 2008 C CA . ILE A 1 265 ? 8.202 -2.395 -11.500 1.00 97.75 265 ILE A CA 1
ATOM 2009 C C . ILE A 1 265 ? 9.362 -3.088 -12.218 1.00 97.75 265 ILE A C 1
ATOM 2011 O O . ILE A 1 265 ? 10.466 -3.171 -11.684 1.00 97.75 265 ILE A O 1
ATOM 2015 N N . LEU A 1 266 ? 9.139 -3.578 -13.432 1.00 97.38 266 LEU A N 1
ATOM 2016 C CA . LEU A 1 266 ? 10.148 -4.195 -14.283 1.00 97.38 266 LEU A CA 1
ATOM 2017 C C . LEU A 1 266 ? 10.659 -3.186 -15.316 1.00 97.38 266 LEU A C 1
ATOM 2019 O O . LEU A 1 266 ? 9.940 -2.766 -16.223 1.00 97.38 266 LEU A O 1
ATOM 2023 N N . PHE A 1 267 ? 11.944 -2.854 -15.222 1.00 95.88 267 PHE A N 1
ATOM 2024 C CA . PHE A 1 267 ? 12.673 -2.157 -16.280 1.00 95.88 267 PHE A CA 1
ATOM 2025 C C . PHE A 1 267 ? 14.141 -2.581 -16.285 1.00 95.88 267 PHE A C 1
ATOM 2027 O O . PHE A 1 267 ? 14.683 -3.026 -15.272 1.00 95.88 267 PHE A O 1
ATOM 2034 N N . ASP A 1 268 ? 14.778 -2.503 -17.455 1.00 93.25 268 ASP A N 1
ATOM 2035 C CA . ASP A 1 268 ? 16.168 -2.931 -17.667 1.00 93.25 268 ASP A CA 1
ATOM 2036 C C . ASP A 1 268 ? 16.476 -4.365 -17.172 1.00 93.25 268 ASP A C 1
ATOM 2038 O O . ASP A 1 268 ? 17.590 -4.674 -16.751 1.00 93.25 268 ASP A O 1
ATOM 2042 N N . ASN A 1 269 ? 15.496 -5.276 -17.279 1.00 94.44 269 ASN A N 1
ATOM 2043 C CA . ASN A 1 269 ? 15.561 -6.675 -16.814 1.00 94.44 269 ASN A CA 1
ATOM 2044 C C . ASN A 1 269 ? 15.803 -6.839 -15.303 1.00 94.44 269 ASN A C 1
ATOM 2046 O O . ASN A 1 269 ? 16.355 -7.852 -14.864 1.00 94.44 269 ASN A O 1
ATOM 2050 N N . VAL A 1 270 ? 15.391 -5.851 -14.513 1.00 96.44 270 VAL A N 1
ATOM 2051 C CA . VAL A 1 270 ? 15.469 -5.859 -13.055 1.00 96.44 270 VAL A CA 1
ATOM 2052 C C . VAL A 1 270 ? 14.101 -5.509 -12.492 1.00 96.44 270 VAL A C 1
ATOM 2054 O O . VAL A 1 270 ? 13.423 -4.616 -13.000 1.00 96.44 270 VAL A O 1
ATOM 2057 N N . PHE A 1 271 ? 13.692 -6.227 -11.451 1.00 98.06 271 PHE A N 1
ATOM 2058 C CA . PHE A 1 271 ? 12.511 -5.861 -10.688 1.00 98.06 271 PHE A CA 1
ATOM 2059 C C . PHE A 1 271 ? 12.901 -4.853 -9.615 1.00 98.06 271 PHE A C 1
ATOM 2061 O O . PHE A 1 271 ? 13.816 -5.088 -8.822 1.00 98.06 271 PHE A O 1
ATOM 2068 N N . TRP A 1 272 ? 12.176 -3.747 -9.577 1.00 97.94 272 TRP A N 1
ATOM 2069 C CA . TRP A 1 272 ? 12.398 -2.627 -8.684 1.00 97.94 272 TRP A CA 1
ATOM 2070 C C . TRP A 1 272 ? 11.208 -2.504 -7.739 1.00 97.94 272 TRP A C 1
ATOM 2072 O O . TRP A 1 272 ? 10.136 -2.061 -8.158 1.00 97.94 272 TRP A O 1
ATOM 2082 N N . PRO A 1 273 ? 11.371 -2.917 -6.472 1.00 98.31 273 PRO A N 1
ATOM 2083 C CA . PRO A 1 273 ? 10.382 -2.666 -5.440 1.00 98.31 273 PRO A CA 1
ATOM 2084 C C . PRO A 1 273 ? 10.181 -1.164 -5.233 1.00 98.31 273 PRO A C 1
ATOM 2086 O O . PRO A 1 273 ? 11.102 -0.438 -4.852 1.00 98.31 273 PRO A O 1
ATOM 2089 N N . HIS A 1 274 ? 8.958 -0.716 -5.462 1.00 97.12 274 HIS A N 1
ATOM 2090 C CA . HIS A 1 274 ? 8.479 0.603 -5.119 1.00 97.12 274 HIS A CA 1
ATOM 2091 C C . HIS A 1 274 ? 7.540 0.470 -3.913 1.00 97.12 274 HIS A C 1
ATOM 2093 O O . HIS A 1 274 ? 6.561 -0.273 -3.964 1.00 97.12 274 HIS A O 1
ATOM 2099 N N . VAL A 1 275 ? 7.879 1.145 -2.812 1.00 98.44 275 VAL A N 1
ATOM 2100 C CA . VAL A 1 275 ? 7.171 1.017 -1.535 1.00 98.44 275 VAL A CA 1
ATOM 2101 C C . VAL A 1 275 ? 6.565 2.341 -1.100 1.00 98.44 275 VAL A C 1
ATOM 2103 O O . VAL A 1 275 ? 7.288 3.333 -0.991 1.00 98.44 275 VAL A O 1
ATOM 2106 N N . ASP A 1 276 ? 5.276 2.307 -0.770 1.00 97.81 276 ASP A N 1
ATOM 2107 C CA . ASP A 1 276 ? 4.549 3.398 -0.125 1.00 97.81 276 ASP A CA 1
ATOM 2108 C C . ASP A 1 276 ? 4.041 2.961 1.248 1.00 97.81 276 ASP A C 1
ATOM 2110 O O . ASP A 1 276 ? 3.475 1.876 1.413 1.00 97.81 276 ASP A O 1
ATOM 2114 N N . VAL A 1 277 ? 4.245 3.813 2.249 1.00 98.38 277 VAL A N 1
ATOM 2115 C CA . VAL A 1 277 ? 3.762 3.603 3.618 1.00 98.38 277 VAL A CA 1
ATOM 2116 C C . VAL A 1 277 ? 3.190 4.895 4.173 1.00 98.38 277 VAL A C 1
ATOM 2118 O O . VAL A 1 277 ? 3.717 5.975 3.905 1.00 98.38 277 VAL A O 1
ATOM 2121 N N . ASN A 1 278 ? 2.133 4.808 4.978 1.00 98.38 278 ASN A N 1
ATOM 2122 C CA . ASN A 1 278 ? 1.584 5.976 5.664 1.00 98.38 278 ASN A CA 1
ATOM 2123 C C . ASN A 1 278 ? 0.834 5.588 6.945 1.00 98.38 278 ASN A C 1
ATOM 2125 O O . ASN A 1 278 ? 0.377 4.458 7.100 1.00 98.38 278 ASN A O 1
ATOM 2129 N N . THR A 1 279 ? 0.690 6.557 7.851 1.00 98.25 279 THR A N 1
ATOM 2130 C CA . THR A 1 279 ? -0.180 6.500 9.032 1.00 98.25 279 THR A CA 1
ATOM 2131 C C . THR A 1 279 ? -1.132 7.699 9.016 1.00 98.25 279 THR A C 1
ATOM 2133 O O . THR A 1 279 ? -0.709 8.855 9.133 1.00 98.25 279 THR A O 1
ATOM 2136 N N . LEU A 1 280 ? -2.427 7.419 8.888 1.00 98.62 280 LEU A N 1
ATOM 2137 C CA . LEU A 1 280 ? -3.522 8.379 8.805 1.00 98.62 280 LEU A CA 1
ATOM 2138 C C . LEU A 1 280 ? -4.427 8.286 10.038 1.00 98.62 280 LEU A C 1
ATOM 2140 O O . LEU A 1 280 ? -4.498 7.256 10.706 1.00 98.62 280 LEU A O 1
ATOM 2144 N N . VAL A 1 281 ? -5.165 9.358 10.319 1.00 98.12 281 VAL A N 1
ATOM 2145 C CA . VAL A 1 281 ? -6.155 9.415 11.406 1.00 98.12 281 VAL A CA 1
ATOM 2146 C C . VAL A 1 281 ? -7.529 9.751 10.835 1.00 98.12 281 VAL A C 1
ATOM 2148 O O . VAL A 1 281 ? -7.653 10.631 9.972 1.00 98.12 281 VAL A O 1
ATOM 2151 N N . LYS A 1 282 ? -8.562 9.060 11.325 1.00 97.81 282 LYS A N 1
ATOM 2152 C CA . LYS A 1 282 ? -9.963 9.314 10.957 1.00 97.81 282 LYS A CA 1
ATOM 2153 C C . LYS A 1 282 ? -10.408 10.690 11.472 1.00 97.81 282 LYS A C 1
ATOM 2155 O O . LYS A 1 282 ? -10.076 11.046 12.603 1.00 97.81 282 LYS A O 1
ATOM 2160 N N . GLN A 1 283 ? -11.107 11.463 10.640 1.00 96.31 283 GLN A N 1
ATOM 2161 C CA . GLN A 1 283 ? -11.602 12.817 10.955 1.00 96.31 283 GLN A CA 1
ATOM 2162 C C . GLN A 1 283 ? -13.056 12.828 11.424 1.00 96.31 283 GLN A C 1
ATOM 2164 O O . GLN A 1 283 ? -13.835 11.978 10.935 1.00 96.31 283 GLN A O 1
#

Nearest PDB structures (foldseek):
  7xw0-assembly2_B  TM=1.586E-01  e=7.452E-02  Escherichia coli
  1p4t-assembly1_A  TM=2.461E-01  e=2.005E+00  Neisseria meningitidis
  4v3g-assembly1_A  TM=2.004E-01  e=1.107E+00  Klebsiella oxytoca
  3wi4-assembly1_A  TM=1.433E-01  e=4.669E-01  Neisseria meningitidis MC58

Mean predicted aligned error: 6.57 Å